Protein AF-A0A7S4HTF6-F1 (afdb_monomer_lite)

Radius of gyration: 26.73 Å; chains: 1; bounding box: 64×57×73 Å

InterPro domains:
  IPR005123 Oxoglutarate/iron-dependent dioxygenase domain [PS51471] (61-183)
  IPR027450 Alpha-ketoglutarate-dependent dioxygenase AlkB-like [PF13532] (20-180)
  IPR029063 S-adenosyl-L-methionine-dependent methyltransferase superfamily [G3DSA:3.40.50.150] (251-332)
  IPR029063 S-adenosyl-L-methionine-dependent methyltransferase superfamily [SSF53335] (240-327)
  IPR032857 Alpha-ketoglutarate-dependent dioxygenase alkB homologue 4 [PTHR12463] (13-187)
  IPR037151 Alpha-ketoglutarate-dependent dioxygenase AlkB-like superfamily [G3DSA:2.60.120.590] (2-187)

Sequence (333 aa):
HWEQRIYGKKNPMKRRVQHYGFRFNYETNTTDLEPYKGGVIPEIFQPMINRMLELGIISKQPDQLTINEYMPGQGILSHVDTHSAFEDEIVSVSLGSDCGMEFCLFSEQKKKIGVYLPRCSALVLTGESRYAWKHGITKKNFDHVICKPQDTTKEAGIEHKLFPETILCKRERRISLTFRRVRKQKECNCAWPGPCDVQVQPKHKKAGAAKQITENLVNILNENSERSEELGRKLEREHVVEFYETAAAHFSRTRHSPWPNISRFLTVRKPGDNENNEFHDYDGIDEDMLIGDIGCGNGKYLRCIPSSVTAIGTDISNNLLVQSRELGTHNHD

Foldseek 3Di:
DFPPDPPDPDDPQDKTKDKAQWDQDPVVLATDLDTDPVRADDPVCVVVQVVCCVVVLDVDGFSMKMKIKHAAQHKFDWAARAQLWFDFKKKKAKADAKAWKWKDFQVGNVDIDTDIGGHRDIDIGGACSRQGITIMGGRHQWDKAFDDPDPPPDDDPPVCVVPGDIDIGGTHIMMMMMTTHTNNDSDDPGPCLPRHPSNPDPPPPCPVVVVVVVVVLVVQCVPDDPSNVVVVVVCCCVPPQVCCLVCLVVCCVVPLDDDPLLLQQQEADDQPPDPVSDDDPRGHDHLPDEAEAEQCQLVSSLLSHDPSHHYDYDRPHPSSVVNNVVVDSDPPD

pLDDT: mean 80.08, std 17.19, range [35.25, 98.5]

Secondary structure (DSSP, 8-state):
-------SSS-TTPPEEEEEBS-EETTTTEE-SSPBTTS---GGGHHHHHHHHHTTS-SS---EEEEEEE-TT--EEEE---TTTEEEEEEEEEESS-EEEEEEETT-TT-EEEEEE-TTEEEEE-HHHHHTEEEEE-S-SEEEEEPPPP---S---HHHHHS--EEEEEP--EEEEEEEEE-SSS----S-TTT-TTTS-----THHHHHHHHHHHHHHHHS-HHHHHHHHHHHHIIIIIHHHHHHHHHHHHHT-PPPHHHHHHTSBP-TT-STT----TTS-B-TTPEEEEET-TTTTTGGGS-TTSEEEEE-S-HHHHHHHHHT-SSS--

Structure (mmCIF, N/CA/C/O backbone):
data_AF-A0A7S4HTF6-F1
#
_entry.id   AF-A0A7S4HTF6-F1
#
loop_
_atom_site.group_PDB
_atom_site.id
_atom_site.type_symbol
_atom_site.label_atom_id
_atom_site.label_alt_id
_atom_site.label_comp_id
_atom_site.label_asym_id
_atom_site.label_entity_id
_atom_site.label_seq_id
_atom_site.pdbx_PDB_ins_code
_atom_site.Cartn_x
_atom_site.Cartn_y
_atom_site.Cartn_z
_atom_site.occupancy
_atom_site.B_iso_or_equiv
_atom_site.auth_seq_id
_atom_site.auth_comp_id
_atom_site.auth_asym_id
_atom_site.auth_atom_id
_atom_site.pdbx_PDB_model_num
ATOM 1 N N . HIS A 1 1 ? -16.243 17.909 -2.257 1.00 46.09 1 HIS A N 1
ATOM 2 C CA . HIS A 1 1 ? -14.972 18.632 -2.047 1.00 46.09 1 HIS A CA 1
ATOM 3 C C . HIS A 1 1 ? -13.886 17.630 -1.679 1.00 46.09 1 HIS A C 1
ATOM 5 O O . HIS A 1 1 ? -14.114 16.845 -0.773 1.00 46.09 1 HIS A O 1
ATOM 11 N N . TRP A 1 2 ? -12.764 17.607 -2.403 1.00 50.75 2 TRP A N 1
ATOM 12 C CA . TRP A 1 2 ? -11.576 16.836 -2.017 1.00 50.75 2 TRP A CA 1
ATOM 13 C C . TRP A 1 2 ? -10.640 17.756 -1.244 1.00 50.75 2 TRP A C 1
ATOM 15 O O . TRP A 1 2 ? -10.340 18.848 -1.726 1.00 50.75 2 TRP A O 1
ATOM 25 N N . GLU A 1 3 ? -10.127 17.322 -0.101 1.00 52.38 3 GLU A N 1
ATOM 26 C CA . GLU A 1 3 ? -8.940 17.936 0.484 1.00 52.38 3 GLU A CA 1
ATOM 27 C C . GLU A 1 3 ? -7.735 17.643 -0.412 1.00 52.38 3 GLU A C 1
ATOM 29 O O . GLU A 1 3 ? -7.084 16.603 -0.330 1.00 52.38 3 GLU A O 1
ATOM 34 N N . GLN A 1 4 ? -7.418 18.563 -1.320 1.00 39.88 4 GLN A N 1
ATOM 35 C CA . GLN A 1 4 ? -6.122 18.544 -1.985 1.00 39.88 4 GLN A CA 1
ATOM 36 C C . GLN A 1 4 ? -5.038 18.890 -0.953 1.00 39.88 4 GLN A C 1
ATOM 38 O O . GLN A 1 4 ? -4.668 20.048 -0.792 1.00 39.88 4 GLN A O 1
ATOM 43 N N . ARG A 1 5 ? -4.488 17.889 -0.256 1.00 45.72 5 ARG A N 1
ATOM 44 C CA . ARG A 1 5 ? -3.160 18.018 0.362 1.00 45.72 5 ARG A CA 1
ATOM 45 C C . ARG A 1 5 ? -2.111 17.350 -0.513 1.00 45.72 5 ARG A C 1
ATOM 47 O O . ARG A 1 5 ? -1.875 16.147 -0.461 1.00 45.72 5 ARG A O 1
ATOM 54 N N . ILE A 1 6 ? -1.451 18.192 -1.303 1.00 40.03 6 ILE A N 1
ATOM 55 C CA . ILE A 1 6 ? -0.177 17.911 -1.964 1.00 40.03 6 ILE A CA 1
ATOM 56 C C . ILE A 1 6 ? 0.904 17.948 -0.872 1.00 40.03 6 ILE A C 1
ATOM 58 O O . ILE A 1 6 ? 1.406 19.013 -0.525 1.00 40.03 6 ILE A O 1
ATOM 62 N N . TYR A 1 7 ? 1.276 16.805 -0.292 1.00 40.22 7 TYR A N 1
ATOM 63 C CA . TYR A 1 7 ? 2.404 16.764 0.649 1.00 40.22 7 TYR A CA 1
ATOM 64 C C . TYR A 1 7 ? 3.736 16.861 -0.097 1.00 40.22 7 TYR A C 1
ATOM 66 O O . TYR A 1 7 ? 4.153 15.881 -0.700 1.00 40.22 7 TYR A O 1
ATOM 74 N N . GLY A 1 8 ? 4.397 18.024 -0.072 1.00 38.50 8 GLY A N 1
ATOM 75 C CA . GLY A 1 8 ? 5.741 18.290 -0.618 1.00 38.50 8 GLY A CA 1
ATOM 76 C C . GLY A 1 8 ? 5.723 19.107 -1.916 1.00 38.50 8 GLY A C 1
ATOM 77 O O . GLY A 1 8 ? 5.120 18.685 -2.906 1.00 38.50 8 GLY A O 1
ATOM 78 N N . LYS A 1 9 ? 6.391 20.266 -1.917 1.00 35.25 9 LYS A N 1
ATOM 79 C CA . LYS A 1 9 ? 6.553 21.147 -3.088 1.00 35.25 9 LYS A CA 1
ATOM 80 C C . LYS A 1 9 ? 7.091 20.330 -4.288 1.00 35.25 9 LYS A C 1
ATOM 82 O O . LYS A 1 9 ? 8.075 19.619 -4.135 1.00 35.25 9 LYS A O 1
ATOM 87 N N . LYS A 1 10 ? 6.437 20.437 -5.457 1.00 36.59 10 LYS A N 1
ATOM 88 C CA . LYS A 1 10 ? 6.844 19.907 -6.786 1.00 36.59 10 LYS A CA 1
ATOM 89 C C . LYS A 1 10 ? 6.754 18.382 -7.050 1.00 36.59 10 LYS A C 1
ATOM 91 O O . LYS A 1 10 ? 7.761 17.763 -7.368 1.00 36.59 10 LYS A O 1
ATOM 96 N N . ASN A 1 11 ? 5.570 17.751 -7.021 1.00 41.72 11 ASN A N 1
ATOM 97 C CA . ASN A 1 11 ? 5.391 16.490 -7.781 1.00 41.72 11 ASN A CA 1
ATOM 98 C C . ASN A 1 11 ? 3.912 16.217 -8.167 1.00 41.72 11 ASN A C 1
ATOM 100 O O . ASN A 1 11 ? 3.103 16.024 -7.254 1.00 41.72 11 ASN A O 1
ATOM 104 N N . PRO A 1 12 ? 3.548 16.167 -9.467 1.00 43.38 12 PRO A N 1
ATOM 105 C CA . PRO A 1 12 ? 2.171 15.957 -9.942 1.00 43.38 12 PRO A CA 1
ATOM 106 C C . PRO A 1 12 ? 1.616 14.533 -9.724 1.00 43.38 12 PRO A C 1
ATOM 108 O O . PRO A 1 12 ? 0.420 14.310 -9.882 1.00 43.38 12 PRO A O 1
ATOM 111 N N . MET A 1 13 ? 2.432 13.558 -9.307 1.00 52.75 13 MET A N 1
ATOM 112 C CA . MET A 1 13 ? 2.003 12.157 -9.129 1.00 52.75 13 MET A CA 1
ATOM 113 C C . MET A 1 13 ? 1.458 11.801 -7.729 1.00 52.75 13 MET A C 1
ATOM 115 O O . MET A 1 13 ? 1.500 10.636 -7.321 1.00 52.75 13 MET A O 1
ATOM 119 N N . LYS A 1 14 ? 0.966 12.773 -6.954 1.00 69.94 14 LYS A N 1
ATOM 120 C CA . LYS A 1 14 ? 0.421 12.510 -5.609 1.00 69.94 14 LYS A CA 1
ATOM 121 C C . LYS A 1 14 ? -1.064 12.155 -5.685 1.00 69.94 14 LYS A C 1
ATOM 123 O O . LYS A 1 14 ? -1.852 12.890 -6.272 1.00 69.94 14 LYS A O 1
ATOM 128 N N . ARG A 1 15 ? -1.426 11.013 -5.091 1.00 83.62 15 ARG A N 1
ATOM 129 C CA . ARG A 1 15 ? -2.820 10.560 -4.967 1.00 83.62 15 ARG A CA 1
ATOM 130 C C . ARG A 1 15 ? -3.623 11.527 -4.097 1.00 83.62 15 ARG A C 1
ATOM 132 O O . ARG A 1 15 ? -3.058 12.113 -3.170 1.00 83.62 15 ARG A O 1
ATOM 139 N N . ARG A 1 16 ? -4.924 11.675 -4.359 1.00 89.06 16 ARG A N 1
ATOM 140 C CA . ARG A 1 16 ? -5.804 12.469 -3.485 1.00 89.06 16 ARG A CA 1
ATOM 141 C C . ARG A 1 16 ? -6.293 11.613 -2.326 1.00 89.06 16 ARG A C 1
ATOM 143 O O . ARG A 1 16 ? -6.542 10.420 -2.495 1.00 89.06 16 ARG A O 1
ATOM 150 N N . VAL A 1 17 ? -6.417 12.229 -1.155 1.00 87.69 17 VAL A N 1
ATOM 151 C CA . VAL A 1 17 ? -6.858 11.564 0.072 1.00 87.69 17 VAL A CA 1
ATOM 152 C C . VAL A 1 17 ? -7.857 12.460 0.792 1.00 87.69 17 VAL A C 1
ATOM 154 O O . VAL A 1 17 ? -7.657 13.668 0.860 1.00 87.69 17 VAL A O 1
ATOM 157 N N . GLN A 1 18 ? -8.919 11.868 1.325 1.00 89.44 18 GLN A N 1
ATOM 158 C CA . GLN A 1 18 ? -9.915 12.535 2.157 1.00 89.44 18 GLN A CA 1
ATOM 159 C C . GLN A 1 18 ? -10.177 11.684 3.402 1.00 89.44 18 GLN A C 1
ATOM 161 O O . GLN A 1 18 ? -10.264 10.460 3.307 1.00 89.44 18 GLN A O 1
ATOM 166 N N . HIS A 1 19 ? -10.326 12.327 4.559 1.00 89.56 19 HIS A N 1
ATOM 167 C CA . HIS A 1 19 ? -10.658 11.666 5.826 1.00 89.56 19 HIS A CA 1
ATOM 168 C C . HIS A 1 19 ? -12.033 12.097 6.339 1.00 89.56 19 HIS A C 1
ATOM 170 O O . HIS A 1 19 ? -12.465 13.223 6.080 1.00 89.56 19 HIS A O 1
ATOM 176 N N . TYR A 1 20 ? -12.687 11.200 7.076 1.00 91.31 20 TYR A N 1
ATOM 177 C CA . TYR A 1 20 ? -13.914 11.427 7.843 1.00 91.31 20 TYR A CA 1
ATOM 178 C C . TYR A 1 20 ? -13.835 10.695 9.182 1.00 91.31 20 TYR A C 1
ATOM 180 O O . TYR A 1 20 ? -13.142 9.678 9.292 1.00 91.31 20 TYR A O 1
ATOM 188 N N . GLY A 1 21 ? -14.577 11.184 10.177 1.00 90.00 21 GLY A N 1
ATOM 189 C CA . GLY A 1 21 ? -14.492 10.671 11.539 1.00 90.00 21 GLY A CA 1
ATOM 190 C C . GLY A 1 21 ? -13.229 11.190 12.210 1.00 90.00 21 GLY A C 1
ATOM 191 O O . GLY A 1 21 ? -13.211 12.321 12.677 1.00 90.00 21 GLY A O 1
ATOM 192 N N . PHE A 1 22 ? -12.144 10.423 12.166 1.00 87.38 22 PHE A N 1
ATOM 193 C CA . PHE A 1 22 ? -10.832 10.857 12.646 1.00 87.38 22 PHE A CA 1
ATOM 194 C C . PHE A 1 22 ? -9.862 11.074 11.493 1.00 87.38 22 PHE A C 1
ATOM 196 O O . PHE A 1 22 ? -9.828 10.325 10.514 1.00 87.38 22 PHE A O 1
ATOM 203 N N . ARG A 1 23 ? -9.039 12.110 11.618 1.00 82.56 23 ARG A N 1
ATOM 204 C CA . ARG A 1 23 ? -7.984 12.387 10.654 1.00 82.56 23 ARG A CA 1
ATOM 205 C C . ARG A 1 23 ? -6.735 11.595 11.016 1.00 82.56 23 ARG A C 1
ATOM 207 O O . ARG A 1 23 ? -6.353 11.523 12.180 1.00 82.56 23 ARG A O 1
ATOM 214 N N . PHE A 1 24 ? -6.093 11.011 10.008 1.00 77.00 24 PHE A N 1
ATOM 215 C CA . PHE A 1 24 ? -4.810 10.338 10.183 1.00 77.00 24 PHE A CA 1
ATOM 216 C C . PHE A 1 24 ? -3.667 11.302 9.867 1.00 77.00 24 PHE A C 1
ATOM 218 O O . PHE A 1 24 ? -3.569 11.836 8.755 1.00 77.00 24 PHE A O 1
ATOM 225 N N . ASN A 1 25 ? -2.797 11.525 10.845 1.00 73.44 25 ASN A N 1
ATOM 226 C CA . ASN A 1 25 ? -1.619 12.357 10.711 1.00 73.44 25 ASN A CA 1
ATOM 227 C C . ASN A 1 25 ? -0.445 11.516 10.188 1.00 73.44 25 ASN A C 1
ATOM 229 O O . ASN A 1 25 ? 0.127 10.694 10.896 1.00 73.44 25 ASN A O 1
ATOM 233 N N . TYR A 1 26 ? -0.069 11.751 8.931 1.00 69.81 26 TYR A N 1
ATOM 234 C CA . TYR A 1 26 ? 1.016 11.035 8.253 1.00 69.81 26 TYR A CA 1
ATOM 235 C C . TYR A 1 26 ? 2.428 11.410 8.738 1.00 69.81 26 TYR A C 1
ATOM 237 O O . TYR A 1 26 ? 3.382 10.719 8.395 1.00 69.81 26 TYR A O 1
ATOM 245 N N . GLU A 1 27 ? 2.587 12.491 9.507 1.00 63.50 27 GLU A N 1
ATOM 246 C CA . GLU A 1 27 ? 3.881 12.881 10.088 1.00 63.50 27 GLU A CA 1
ATOM 247 C C . GLU A 1 27 ? 4.156 12.094 11.373 1.00 63.50 27 GLU A C 1
ATOM 249 O O . GLU A 1 27 ? 5.273 11.630 11.603 1.00 63.50 27 GLU A O 1
ATOM 254 N N . THR A 1 28 ? 3.118 11.890 12.186 1.00 63.91 28 THR A N 1
ATOM 255 C CA . THR A 1 28 ? 3.199 11.141 13.447 1.00 63.91 28 THR A CA 1
ATOM 256 C C . THR A 1 28 ? 2.809 9.670 13.290 1.00 63.91 28 THR A C 1
ATOM 258 O O . THR A 1 28 ? 3.118 8.867 14.166 1.00 63.91 28 THR A O 1
ATOM 261 N N . ASN A 1 29 ? 2.178 9.302 12.168 1.00 68.44 29 ASN A N 1
ATOM 262 C CA . ASN A 1 29 ? 1.516 8.015 11.922 1.00 68.44 29 ASN A CA 1
ATOM 263 C C . ASN A 1 29 ? 0.471 7.654 12.986 1.00 68.44 29 ASN A C 1
ATOM 265 O O . ASN A 1 29 ? 0.291 6.481 13.306 1.00 68.44 29 ASN A O 1
ATOM 269 N N . THR A 1 30 ? -0.229 8.650 13.523 1.00 69.69 30 THR A N 1
ATOM 270 C CA . THR A 1 30 ? -1.296 8.470 14.517 1.00 69.69 30 THR A CA 1
ATOM 271 C C . THR A 1 30 ? -2.586 9.116 14.035 1.00 69.69 30 THR A C 1
ATOM 273 O O . THR A 1 30 ? -2.568 9.983 13.163 1.00 69.69 30 THR A O 1
ATOM 276 N N . THR A 1 31 ? -3.717 8.730 14.613 1.00 66.56 31 THR A N 1
ATOM 277 C CA . THR A 1 31 ? -4.953 9.508 14.485 1.00 66.56 31 THR A CA 1
ATOM 278 C C . THR A 1 31 ? -4.895 10.752 15.363 1.00 66.56 31 THR A C 1
ATOM 280 O O . THR A 1 31 ? -4.226 10.760 16.402 1.00 66.56 31 THR A O 1
ATOM 283 N N . ASP A 1 32 ? -5.586 11.805 14.936 1.00 71.31 32 ASP A N 1
ATOM 284 C CA . ASP A 1 32 ? -5.845 12.969 15.778 1.00 71.31 32 ASP A CA 1
ATOM 285 C C . ASP A 1 32 ? -6.663 12.536 17.011 1.00 71.31 32 ASP A C 1
ATOM 287 O O . ASP A 1 32 ? -7.458 11.595 16.944 1.00 71.31 32 ASP A O 1
ATOM 291 N N . LEU A 1 33 ? -6.430 13.200 18.148 1.00 65.44 33 LEU A N 1
ATOM 292 C CA . LEU A 1 33 ? -7.155 12.925 19.397 1.00 65.44 33 LEU A CA 1
ATOM 293 C C . LEU A 1 33 ? -8.619 13.371 19.304 1.00 65.44 33 LEU A C 1
ATOM 295 O O . LEU A 1 33 ? -9.497 12.719 19.861 1.00 65.44 33 LEU A O 1
ATOM 299 N N . GLU A 1 34 ? -8.861 14.452 18.563 1.00 68.06 34 GLU A N 1
ATOM 300 C CA . GLU A 1 34 ? -10.182 15.041 18.389 1.00 68.06 34 GLU A CA 1
ATOM 301 C C . GLU A 1 34 ? -10.823 14.621 17.058 1.00 68.06 34 GLU A C 1
ATOM 303 O O . GLU A 1 34 ? -10.124 14.496 16.040 1.00 68.06 34 GLU A O 1
ATOM 308 N N . PRO A 1 35 ? -12.154 14.439 17.023 1.00 73.88 35 PRO A N 1
ATOM 309 C CA . PRO A 1 35 ? -12.856 14.098 15.797 1.00 73.88 35 PRO A CA 1
ATOM 310 C C . PRO A 1 35 ? -12.731 15.198 14.726 1.00 73.88 35 PRO A C 1
ATOM 312 O O . PRO A 1 35 ? -12.944 16.388 14.961 1.00 73.88 35 PRO A O 1
ATOM 315 N N . TYR A 1 36 ? -12.413 14.796 13.500 1.00 72.75 36 TYR A N 1
ATOM 316 C CA . TYR A 1 36 ? -12.211 15.677 12.358 1.00 72.75 36 TYR A CA 1
ATOM 317 C C . TYR A 1 36 ? -13.544 16.108 11.729 1.00 72.75 36 TYR A C 1
ATOM 319 O O . TYR A 1 36 ? -14.381 15.268 11.404 1.00 72.75 36 TYR A O 1
ATOM 327 N N . LYS A 1 37 ? -13.732 17.421 11.508 1.00 65.06 37 LYS A N 1
ATOM 328 C CA . LYS A 1 37 ? -14.920 18.011 10.847 1.00 65.06 37 LYS A CA 1
ATOM 329 C C . LYS A 1 37 ? -16.258 17.476 11.387 1.00 65.06 37 LYS A C 1
ATOM 331 O O . LYS A 1 37 ? -17.113 17.031 10.627 1.00 65.06 37 LYS A O 1
ATOM 336 N N . GLY A 1 38 ? -16.426 17.515 12.708 1.00 65.56 38 GLY A N 1
ATOM 337 C CA . GLY A 1 38 ? -17.650 17.063 13.379 1.00 65.56 38 GLY A CA 1
ATOM 338 C C . GLY A 1 38 ? -17.669 15.573 13.717 1.00 65.56 38 GLY A C 1
ATOM 339 O O . GLY A 1 38 ? -18.591 15.130 14.386 1.00 65.56 38 GLY A O 1
ATOM 340 N N . GLY A 1 39 ? -16.650 14.803 13.317 1.00 70.19 39 GLY A N 1
ATOM 341 C CA . GLY A 1 39 ? -16.413 13.469 13.868 1.00 70.19 39 GLY A CA 1
ATOM 342 C C . GLY A 1 39 ? -17.301 12.352 13.352 1.00 70.19 39 GLY A C 1
ATOM 343 O O . GLY A 1 39 ? -17.245 11.248 13.886 1.00 70.19 39 GLY A O 1
ATOM 344 N N . VAL A 1 40 ? -18.100 12.607 12.317 1.00 84.06 40 VAL A N 1
ATOM 345 C CA . VAL A 1 40 ? -19.059 11.628 11.802 1.00 84.06 40 VAL A CA 1
ATOM 346 C C . VAL A 1 40 ? -18.658 11.183 10.400 1.00 84.06 40 VAL A C 1
ATOM 348 O O . VAL A 1 40 ? -18.276 11.989 9.546 1.00 84.06 40 VAL A O 1
ATOM 351 N N . ILE A 1 41 ? -18.745 9.877 10.151 1.00 92.19 41 ILE A N 1
ATOM 352 C CA . ILE A 1 41 ? -18.720 9.341 8.790 1.00 92.19 41 ILE A CA 1
ATOM 353 C C . ILE A 1 41 ? -20.049 9.728 8.117 1.00 92.19 41 ILE A C 1
ATOM 355 O O . ILE A 1 41 ? -21.101 9.423 8.679 1.00 92.19 41 ILE A O 1
ATOM 359 N N . PRO A 1 42 ? -20.038 10.372 6.932 1.00 92.75 42 PRO A N 1
ATOM 360 C CA . PRO A 1 42 ? -21.260 10.832 6.277 1.00 92.75 42 PRO A CA 1
ATOM 361 C C . PRO A 1 4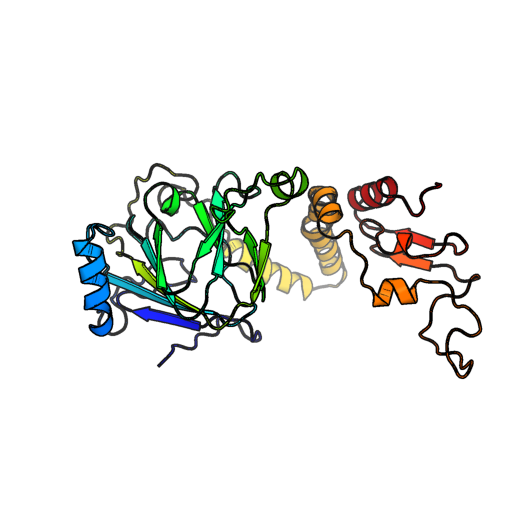2 ? -22.316 9.732 6.117 1.00 92.75 42 PRO A C 1
ATOM 363 O O . PRO A 1 42 ? -21.986 8.605 5.742 1.00 92.75 42 PRO A O 1
ATOM 366 N N . GLU A 1 43 ? -23.589 10.080 6.329 1.00 93.44 43 GLU A N 1
ATOM 367 C CA . GLU A 1 43 ? -24.718 9.133 6.337 1.00 93.44 43 GLU A CA 1
ATOM 368 C C . GLU A 1 43 ? -24.852 8.312 5.050 1.00 93.44 43 GLU A C 1
ATOM 370 O O . GLU A 1 43 ? -25.284 7.164 5.086 1.00 93.44 43 GLU A O 1
ATOM 375 N N . ILE A 1 44 ? -24.385 8.849 3.919 1.00 95.44 44 ILE A N 1
ATOM 376 C CA . ILE A 1 44 ? -24.337 8.142 2.632 1.00 95.44 44 ILE A CA 1
ATOM 377 C C . ILE A 1 44 ? -23.570 6.808 2.696 1.00 95.44 44 ILE A C 1
ATOM 379 O O . ILE A 1 44 ? -23.815 5.919 1.884 1.00 95.44 44 ILE A O 1
ATOM 383 N N . PHE A 1 45 ? -22.653 6.640 3.655 1.00 96.06 45 PHE A N 1
ATOM 384 C CA . PHE A 1 45 ? -21.907 5.395 3.849 1.00 96.06 45 PHE A CA 1
ATOM 385 C C . PHE A 1 45 ? -22.585 4.416 4.819 1.00 96.06 45 PHE A C 1
ATOM 387 O O . PHE A 1 45 ? -22.170 3.259 4.881 1.00 96.06 45 PHE A O 1
ATOM 394 N N . GLN A 1 46 ? -23.631 4.828 5.544 1.00 96.00 46 GLN A N 1
ATOM 395 C CA . GLN A 1 46 ? -24.308 3.975 6.528 1.00 96.00 46 GLN A CA 1
ATOM 396 C C . GLN A 1 46 ? -24.932 2.712 5.926 1.00 96.00 46 GLN A C 1
ATOM 398 O O . GLN A 1 46 ? -24.737 1.653 6.515 1.00 96.00 46 GLN A O 1
ATOM 403 N N . PRO A 1 47 ? -25.572 2.728 4.738 1.00 97.44 47 PRO A N 1
ATOM 404 C CA . PRO A 1 47 ? -26.083 1.493 4.136 1.00 97.44 47 PRO A CA 1
ATOM 405 C C . PRO A 1 47 ? -24.989 0.439 3.914 1.00 97.44 47 PRO A C 1
ATOM 407 O O . PRO A 1 47 ? -25.210 -0.755 4.101 1.00 97.44 47 PRO A O 1
ATOM 410 N N . MET A 1 48 ? -23.781 0.881 3.551 1.00 96.38 48 MET A N 1
ATOM 411 C CA . MET A 1 48 ? -22.629 -0.001 3.367 1.00 96.38 48 MET A CA 1
ATOM 412 C C . MET A 1 48 ? -22.113 -0.531 4.707 1.00 96.38 48 MET A C 1
ATOM 414 O O . MET A 1 48 ? -21.818 -1.716 4.815 1.00 96.38 48 MET A O 1
ATOM 418 N N . ILE A 1 49 ? -22.024 0.334 5.722 1.00 97.69 49 ILE A N 1
ATOM 419 C CA . ILE A 1 49 ? -21.605 -0.035 7.080 1.00 97.69 49 ILE A CA 1
ATOM 420 C C . ILE A 1 49 ? -22.575 -1.047 7.698 1.00 97.69 49 ILE A C 1
ATOM 422 O O . ILE A 1 49 ? -22.128 -2.077 8.196 1.00 97.69 49 ILE A O 1
ATOM 426 N N . ASN A 1 50 ? -23.883 -0.803 7.600 1.00 97.81 50 ASN A N 1
ATOM 427 C CA . ASN A 1 50 ? -24.917 -1.707 8.101 1.00 97.81 50 ASN A CA 1
ATOM 428 C C . ASN A 1 50 ? -24.815 -3.074 7.430 1.00 97.81 50 ASN A C 1
ATOM 430 O O . ASN A 1 50 ? -24.759 -4.087 8.116 1.00 97.81 50 ASN A O 1
ATOM 434 N N . ARG A 1 51 ? -24.647 -3.109 6.103 1.00 97.50 51 ARG A N 1
ATOM 435 C CA . ARG A 1 51 ? -24.441 -4.366 5.379 1.00 97.50 51 ARG A CA 1
ATOM 436 C C . ARG A 1 51 ? -23.172 -5.106 5.818 1.00 97.50 51 ARG A C 1
ATOM 438 O O . ARG A 1 51 ? -23.179 -6.330 5.881 1.00 97.50 51 ARG A O 1
ATOM 445 N N . MET A 1 52 ? -22.079 -4.396 6.113 1.00 97.69 52 MET A N 1
ATOM 446 C CA . MET A 1 52 ? -20.854 -5.021 6.635 1.00 97.69 52 MET A CA 1
ATOM 447 C C . MET A 1 52 ? -21.068 -5.627 8.031 1.00 97.69 52 MET A C 1
ATOM 449 O O . MET A 1 52 ? -20.538 -6.704 8.297 1.00 97.69 52 MET A O 1
ATOM 453 N N . LEU A 1 53 ? -21.861 -4.977 8.889 1.00 97.69 53 LEU A N 1
ATOM 454 C CA . LEU A 1 53 ? -22.241 -5.489 10.212 1.00 97.69 53 LEU A CA 1
ATOM 455 C C . LEU A 1 53 ? -23.171 -6.706 10.107 1.00 97.69 53 LEU A C 1
ATOM 457 O O . LEU A 1 53 ? -22.912 -7.731 10.726 1.00 97.69 53 LEU A O 1
ATOM 461 N N . GLU A 1 54 ? -24.220 -6.617 9.287 1.00 97.81 54 GLU A N 1
ATOM 462 C CA . GLU A 1 54 ? -25.200 -7.691 9.063 1.00 97.81 54 GLU A CA 1
ATOM 463 C C . GLU A 1 54 ? -24.552 -8.968 8.514 1.00 97.81 54 GLU A C 1
ATOM 465 O O . GLU A 1 54 ? -24.923 -10.072 8.901 1.00 97.81 54 GLU A O 1
ATOM 470 N N . LEU A 1 55 ? -23.557 -8.823 7.632 1.00 96.94 55 LEU A N 1
ATOM 471 C CA . LEU A 1 55 ? -22.796 -9.944 7.075 1.00 96.94 55 LEU A CA 1
ATOM 472 C C . LEU A 1 55 ? -21.694 -10.463 8.013 1.00 96.94 55 LEU A C 1
ATOM 474 O O . LEU A 1 55 ? -21.009 -11.421 7.656 1.00 96.94 55 LEU A O 1
ATOM 478 N N . GLY A 1 56 ? -21.472 -9.827 9.167 1.00 96.38 56 GLY A N 1
ATOM 479 C CA . GLY A 1 56 ? -20.394 -10.185 10.091 1.00 96.38 56 GLY A CA 1
ATOM 480 C C . GLY A 1 56 ? -18.987 -9.933 9.537 1.00 96.38 56 GLY A C 1
ATOM 481 O O . GLY A 1 56 ? -18.030 -10.545 10.003 1.00 96.38 56 GLY A O 1
ATOM 482 N N . ILE A 1 57 ? -18.843 -9.050 8.540 1.00 95.06 57 ILE A N 1
ATOM 483 C CA . ILE A 1 57 ? -17.534 -8.635 8.000 1.00 95.06 57 ILE A CA 1
ATOM 484 C C . ILE A 1 57 ? -16.774 -7.801 9.038 1.00 95.06 57 ILE A C 1
ATOM 486 O O . ILE A 1 57 ? -15.550 -7.880 9.129 1.00 95.06 57 ILE A O 1
ATOM 490 N N . ILE A 1 58 ? -17.513 -6.990 9.796 1.00 96.81 58 ILE A N 1
ATOM 491 C CA . ILE A 1 58 ? -17.021 -6.231 10.944 1.00 96.81 58 ILE A CA 1
ATOM 492 C C . ILE A 1 58 ? -17.924 -6.510 12.142 1.00 96.81 58 ILE A C 1
ATOM 494 O O . ILE A 1 58 ? -19.137 -6.651 11.989 1.00 96.81 58 ILE A O 1
ATOM 498 N N . SER A 1 59 ? -17.345 -6.561 13.337 1.00 96.50 59 SER A N 1
ATOM 499 C CA . SER A 1 59 ? -18.076 -6.775 14.590 1.00 96.50 59 SER A CA 1
ATOM 500 C C . SER A 1 59 ? -18.554 -5.471 15.227 1.00 96.50 59 SER A C 1
ATOM 502 O O . SER A 1 59 ? -19.481 -5.473 16.039 1.00 96.50 59 SER A O 1
ATOM 504 N N . LYS A 1 60 ? -17.931 -4.339 14.876 1.00 95.00 60 LYS A N 1
ATOM 505 C CA . LYS A 1 60 ? -18.242 -3.018 15.436 1.00 95.00 60 LYS A CA 1
ATOM 506 C C . LYS A 1 60 ? -18.331 -1.951 14.355 1.00 95.00 60 LYS A C 1
ATOM 508 O O . LYS A 1 60 ? -17.660 -2.017 13.329 1.00 95.00 60 LYS A O 1
ATOM 513 N N . GLN A 1 61 ? -19.108 -0.905 14.631 1.00 95.31 61 GLN A N 1
ATOM 514 C CA . GLN A 1 61 ? -19.210 0.243 13.734 1.00 95.31 61 GLN A CA 1
ATOM 515 C C . GLN A 1 61 ? -17.845 0.954 13.598 1.00 95.31 61 GLN A C 1
ATOM 517 O O . GLN A 1 61 ? -17.210 1.241 14.625 1.00 95.31 61 GLN A O 1
ATOM 522 N N . PRO A 1 62 ? -17.386 1.250 12.368 1.00 96.06 62 PRO A N 1
ATOM 523 C CA . PRO A 1 62 ? -16.187 2.039 12.149 1.00 96.06 62 PRO A CA 1
ATOM 524 C C . PRO A 1 62 ? -16.478 3.507 12.462 1.00 96.06 62 PRO A C 1
ATOM 526 O O . PRO A 1 62 ? -17.555 4.020 12.165 1.00 96.06 62 PRO A O 1
ATOM 529 N N . ASP A 1 63 ? -15.497 4.191 13.031 1.00 94.12 63 ASP A N 1
ATOM 530 C CA . ASP A 1 63 ? -15.556 5.615 13.374 1.00 94.12 63 ASP A CA 1
ATOM 531 C C . ASP A 1 63 ? -14.519 6.441 12.594 1.00 94.12 63 ASP A C 1
ATOM 533 O O . ASP A 1 63 ? -14.461 7.657 12.740 1.00 94.12 63 ASP A O 1
ATOM 537 N N . GLN A 1 64 ? -13.742 5.812 11.702 1.00 94.81 64 GLN A N 1
ATOM 538 C CA . GLN A 1 64 ? -12.863 6.486 10.751 1.00 94.81 64 GLN A CA 1
ATOM 539 C C . GLN A 1 64 ? -13.088 5.961 9.330 1.00 94.81 64 GLN A C 1
ATOM 541 O O . GLN A 1 64 ? -13.057 4.757 9.075 1.00 94.81 64 GLN A O 1
ATOM 546 N N . LEU A 1 65 ? -13.131 6.871 8.349 1.00 95.88 65 LEU A N 1
ATOM 547 C CA . LEU A 1 65 ? -13.084 6.554 6.911 1.00 95.88 65 LEU A CA 1
ATOM 548 C C . LEU A 1 65 ? -11.962 7.330 6.195 1.00 95.88 65 LEU A C 1
ATOM 550 O O . LEU A 1 65 ? -11.846 8.545 6.326 1.00 95.88 65 LEU A O 1
ATOM 554 N N . THR A 1 66 ? -11.153 6.625 5.400 1.00 94.81 66 THR A N 1
ATOM 555 C CA . THR A 1 66 ? -10.176 7.213 4.474 1.00 94.81 66 THR A CA 1
ATOM 556 C C . THR A 1 66 ? -10.582 6.906 3.040 1.00 94.81 66 THR A C 1
ATOM 558 O O . THR A 1 66 ? -10.628 5.745 2.638 1.00 94.81 66 THR A O 1
ATOM 561 N N . ILE A 1 67 ? -10.815 7.945 2.246 1.00 95.75 67 ILE A N 1
ATOM 562 C CA . ILE A 1 67 ? -11.031 7.842 0.806 1.00 95.75 67 ILE A CA 1
ATOM 563 C C . ILE A 1 67 ? -9.710 8.143 0.108 1.00 95.75 67 ILE A C 1
ATOM 565 O O . ILE A 1 67 ? -9.164 9.232 0.264 1.00 95.75 67 ILE A O 1
ATOM 569 N N . ASN A 1 68 ? -9.206 7.201 -0.684 1.00 95.00 68 ASN A N 1
ATOM 570 C CA . ASN A 1 68 ? -8.065 7.436 -1.566 1.00 95.00 68 ASN A CA 1
ATOM 571 C C . ASN A 1 68 ? -8.537 7.421 -3.020 1.00 95.00 68 ASN A C 1
ATOM 573 O O . ASN A 1 68 ? -9.297 6.535 -3.407 1.00 95.00 68 ASN A O 1
ATOM 577 N N . GLU A 1 69 ? -8.044 8.350 -3.833 1.00 95.62 69 GLU A N 1
ATOM 578 C CA . GLU A 1 69 ? -8.221 8.330 -5.283 1.00 95.62 69 GLU A CA 1
ATOM 579 C C . GLU A 1 69 ? -6.873 8.186 -5.979 1.00 95.62 69 GLU A C 1
ATOM 581 O O . GLU A 1 69 ? -5.951 8.971 -5.751 1.00 95.62 69 GLU A O 1
ATOM 586 N N . TYR A 1 70 ? -6.802 7.195 -6.859 1.00 95.06 70 TYR A N 1
ATOM 587 C CA . TYR A 1 70 ? -5.636 6.859 -7.653 1.00 95.06 70 TYR A CA 1
ATOM 588 C C . TYR A 1 70 ? -5.947 7.085 -9.130 1.00 95.06 70 TYR A C 1
ATOM 590 O O . TYR A 1 70 ? -6.889 6.506 -9.672 1.00 95.06 70 TYR A O 1
ATOM 598 N N . MET A 1 71 ? -5.120 7.896 -9.781 1.00 95.25 71 MET A N 1
ATOM 599 C CA . MET A 1 71 ? -5.021 7.937 -11.239 1.00 95.25 71 MET A CA 1
ATOM 600 C C . MET A 1 71 ? -4.042 6.860 -11.735 1.00 95.25 71 MET A C 1
ATOM 602 O O . MET A 1 71 ? -3.201 6.401 -10.951 1.00 95.25 71 MET A O 1
ATOM 606 N N . PRO A 1 72 ? -4.101 6.462 -13.020 1.00 94.50 72 PRO A N 1
ATOM 607 C CA . PRO A 1 72 ? -3.129 5.534 -13.596 1.00 94.50 72 PRO A CA 1
ATOM 608 C C . PRO A 1 72 ? -1.685 5.973 -13.303 1.00 94.50 72 PRO A C 1
ATOM 610 O O . PRO A 1 72 ? -1.358 7.160 -13.363 1.00 94.50 72 PRO A O 1
ATOM 613 N N . GLY A 1 73 ? -0.841 5.025 -12.890 1.00 91.12 73 GLY A N 1
ATOM 614 C CA . GLY A 1 73 ? 0.552 5.285 -12.513 1.00 91.12 73 GLY A CA 1
ATOM 615 C C . GLY A 1 73 ? 0.748 5.695 -11.051 1.00 91.12 73 GLY A C 1
ATOM 616 O O . GLY A 1 73 ? 1.869 5.634 -10.545 1.00 91.12 73 GLY A O 1
ATOM 617 N N . GLN A 1 74 ? -0.313 6.065 -10.330 1.00 90.94 74 GLN A N 1
ATOM 618 C CA . GLN A 1 74 ? -0.236 6.350 -8.897 1.00 90.94 74 GLN A CA 1
ATOM 619 C C . GLN A 1 74 ? -0.295 5.070 -8.054 1.00 90.94 74 GLN A C 1
ATOM 621 O O . GLN A 1 74 ? -0.694 3.999 -8.509 1.00 90.94 74 GLN A O 1
ATOM 626 N N . GLY A 1 75 ? 0.121 5.189 -6.793 1.00 91.56 75 GLY A N 1
ATOM 627 C CA . GLY A 1 75 ? 0.218 4.061 -5.876 1.00 91.56 75 GLY A CA 1
ATOM 628 C C . GLY A 1 75 ? 0.344 4.476 -4.413 1.00 91.56 75 GLY A C 1
ATOM 629 O O . GLY A 1 75 ? 0.236 5.657 -4.057 1.00 91.56 75 GLY A O 1
ATOM 630 N N . ILE A 1 76 ? 0.579 3.492 -3.551 1.00 87.31 76 ILE A N 1
ATOM 631 C CA . ILE A 1 76 ? 0.866 3.664 -2.125 1.00 87.31 76 ILE A CA 1
ATOM 632 C C . ILE A 1 76 ? 2.036 2.767 -1.737 1.00 87.31 76 ILE A C 1
ATOM 634 O O . ILE A 1 76 ? 2.095 1.611 -2.150 1.00 87.31 76 ILE A O 1
ATOM 638 N N . LEU A 1 77 ? 2.987 3.332 -0.988 1.00 89.62 77 LEU A N 1
ATOM 639 C CA . LEU A 1 77 ? 4.145 2.590 -0.496 1.00 89.62 77 LEU A CA 1
ATOM 640 C C . LEU A 1 77 ? 3.692 1.425 0.388 1.00 89.62 77 LEU A C 1
ATOM 642 O O . LEU A 1 77 ? 2.667 1.508 1.059 1.00 89.62 77 LEU A O 1
ATOM 646 N N . SER A 1 78 ? 4.475 0.351 0.373 1.00 92.31 78 SER A N 1
ATOM 647 C CA . SER A 1 78 ? 4.232 -0.825 1.204 1.00 92.31 78 SER A CA 1
ATOM 648 C C . SER A 1 78 ? 4.351 -0.463 2.691 1.00 92.31 78 SER A C 1
ATOM 650 O O . SER A 1 78 ? 5.387 0.055 3.114 1.00 92.31 78 SER A O 1
ATOM 652 N N . HIS A 1 79 ? 3.293 -0.695 3.471 1.00 92.00 79 HIS A N 1
ATOM 653 C CA . HIS A 1 79 ? 3.197 -0.310 4.886 1.00 92.00 79 HIS A CA 1
ATOM 654 C C . HIS A 1 79 ? 2.264 -1.241 5.673 1.00 92.00 79 HIS A C 1
ATOM 656 O O . HIS A 1 79 ? 1.488 -1.984 5.079 1.00 92.00 79 HIS A O 1
ATOM 662 N N . VAL A 1 80 ? 2.355 -1.189 7.005 1.00 93.88 80 VAL A N 1
ATOM 663 C CA . VAL A 1 80 ? 1.367 -1.763 7.935 1.00 93.88 80 VAL A CA 1
ATOM 664 C C . VAL A 1 80 ? 0.583 -0.599 8.538 1.00 93.88 80 VAL A C 1
ATOM 666 O O . VAL A 1 80 ? 1.187 0.416 8.894 1.00 93.88 80 VAL A O 1
ATOM 669 N N . ASP A 1 81 ? -0.739 -0.724 8.647 1.00 93.06 81 ASP A N 1
ATOM 670 C CA . ASP A 1 81 ? -1.568 0.295 9.300 1.00 93.06 81 ASP A CA 1
ATOM 671 C C . ASP A 1 81 ? -1.265 0.328 10.805 1.00 93.06 81 ASP A C 1
ATOM 673 O O . ASP A 1 81 ? -1.349 -0.707 11.469 1.00 93.06 81 ASP A O 1
ATOM 677 N N . THR A 1 82 ? -0.955 1.515 11.344 1.00 92.00 82 THR A N 1
ATOM 678 C CA . THR A 1 82 ? -0.485 1.722 12.727 1.00 92.00 82 THR A CA 1
ATOM 679 C C . THR A 1 82 ? -1.313 0.943 13.753 1.00 92.00 82 THR A C 1
ATOM 681 O O . THR A 1 82 ? -2.540 1.076 13.810 1.00 92.00 82 THR A O 1
ATOM 684 N N . HIS A 1 83 ? -0.640 0.158 14.596 1.00 93.44 83 HIS A N 1
ATOM 685 C CA . HIS A 1 83 ? -1.291 -0.737 15.550 1.00 93.44 83 HIS A CA 1
ATOM 686 C C . HIS A 1 83 ? -1.930 0.055 16.693 1.00 93.44 83 HIS A C 1
ATOM 688 O O . HIS A 1 83 ? -3.030 -0.278 17.132 1.00 93.44 83 HIS A O 1
ATOM 694 N N . SER A 1 84 ? -1.267 1.124 17.147 1.00 89.44 84 SER A N 1
ATOM 695 C CA . SER A 1 84 ? -1.805 2.027 18.173 1.00 89.44 84 SER A CA 1
ATOM 696 C C . SER A 1 84 ? -2.988 2.875 17.701 1.00 89.44 84 SER A C 1
ATOM 698 O O . SER A 1 84 ? -3.730 3.374 18.540 1.00 89.44 84 SER A O 1
ATOM 700 N N . ALA A 1 85 ? -3.170 3.051 16.388 1.00 89.81 85 ALA A N 1
ATOM 701 C CA . ALA A 1 85 ? -4.179 3.957 15.843 1.00 89.81 85 ALA A CA 1
ATOM 702 C C . ALA A 1 85 ? -5.523 3.272 15.584 1.00 89.81 85 ALA A C 1
ATOM 704 O O . ALA A 1 85 ? -6.566 3.900 15.745 1.00 89.81 85 ALA A O 1
ATOM 705 N N . PHE A 1 86 ? -5.519 1.998 15.182 1.00 93.56 86 PHE A N 1
ATOM 706 C CA . PHE A 1 86 ? -6.741 1.304 14.774 1.00 93.56 86 PHE A CA 1
ATOM 707 C C . PHE A 1 86 ? -6.875 -0.082 15.422 1.00 93.56 86 PHE A C 1
ATOM 709 O O . PHE A 1 86 ? -5.879 -0.763 15.687 1.00 93.56 86 PHE A O 1
ATOM 716 N N . GLU A 1 87 ? -8.119 -0.497 15.670 1.00 95.31 87 GLU A N 1
ATOM 717 C CA . GLU A 1 87 ? -8.485 -1.869 16.059 1.00 95.31 87 GLU A CA 1
ATOM 718 C C . GLU A 1 87 ? -8.209 -2.858 14.909 1.00 95.31 87 GLU A C 1
ATOM 720 O O . GLU A 1 87 ? -7.700 -2.453 13.874 1.00 95.31 87 GLU A O 1
ATOM 725 N N . ASP A 1 88 ? -8.488 -4.151 15.090 1.00 96.38 88 ASP A N 1
ATOM 726 C CA . ASP A 1 88 ? -8.106 -5.220 14.150 1.00 96.38 88 ASP A CA 1
ATOM 727 C C . ASP A 1 88 ? -8.763 -5.088 12.764 1.00 96.38 88 ASP A C 1
ATOM 729 O O . ASP A 1 88 ? -8.086 -5.068 11.738 1.00 96.38 88 ASP A O 1
ATOM 733 N N . GLU A 1 89 ? -10.079 -4.913 12.739 1.00 97.56 89 GLU A N 1
ATOM 734 C CA . GLU A 1 89 ? -10.885 -4.974 11.522 1.00 97.56 89 GLU A CA 1
ATOM 735 C C . GLU A 1 89 ? -10.679 -3.744 10.623 1.00 97.56 89 GLU A C 1
ATOM 737 O O . GLU A 1 89 ? -11.082 -2.623 10.955 1.00 97.56 89 GLU A O 1
ATOM 742 N N . ILE A 1 90 ? -10.077 -3.961 9.449 1.00 98.38 90 ILE A N 1
ATOM 743 C CA . ILE A 1 90 ? -9.997 -2.965 8.374 1.00 98.38 90 ILE A CA 1
ATOM 744 C C . ILE A 1 90 ? -10.668 -3.495 7.126 1.00 98.38 90 ILE A C 1
ATOM 746 O O . ILE A 1 90 ? -10.312 -4.555 6.618 1.00 98.38 90 ILE A O 1
ATOM 750 N N . VAL A 1 91 ? -11.563 -2.686 6.564 1.00 98.50 91 VAL A N 1
ATOM 751 C CA . VAL A 1 91 ? -12.212 -2.996 5.291 1.00 98.50 91 VAL A CA 1
ATOM 752 C C . VAL A 1 91 ? -11.892 -1.919 4.269 1.00 98.50 91 VAL A C 1
ATOM 754 O O . VAL A 1 91 ? -12.106 -0.735 4.524 1.00 98.50 91 VAL A O 1
ATOM 757 N N . SER A 1 92 ? -11.399 -2.313 3.094 1.00 98.25 92 SER A N 1
ATOM 758 C CA . SER A 1 92 ? -11.150 -1.420 1.961 1.00 98.25 92 SER A CA 1
ATOM 759 C C . SER A 1 92 ? -12.025 -1.800 0.769 1.00 98.25 92 SER A C 1
ATOM 761 O O . SER A 1 92 ? -11.822 -2.837 0.139 1.00 98.25 92 SER A O 1
ATOM 763 N N . VAL A 1 93 ? -12.995 -0.950 0.436 1.00 98.19 93 VAL A N 1
ATOM 764 C CA . VAL A 1 93 ? -13.893 -1.141 -0.710 1.00 98.19 93 VAL A CA 1
ATOM 765 C C . VAL A 1 93 ? -13.295 -0.487 -1.949 1.00 98.19 93 VAL A C 1
ATOM 767 O O . VAL A 1 93 ? -12.956 0.696 -1.918 1.00 98.19 93 VAL A O 1
ATOM 770 N N . SER A 1 94 ? -13.172 -1.242 -3.041 1.00 97.75 94 SER A N 1
ATOM 771 C CA . SER A 1 94 ? -12.607 -0.788 -4.320 1.00 97.75 94 SER A CA 1
ATOM 772 C C . SER A 1 94 ? -13.709 -0.349 -5.283 1.00 97.75 94 SER A C 1
ATOM 774 O O . SER A 1 94 ? -14.632 -1.111 -5.545 1.00 97.75 94 SER A O 1
ATOM 776 N N . LEU A 1 95 ? -13.601 0.847 -5.861 1.00 97.69 95 LEU A N 1
ATOM 777 C CA . LEU A 1 95 ? -14.578 1.425 -6.790 1.00 97.69 95 LEU A CA 1
ATOM 778 C C . LEU A 1 95 ? -13.897 1.965 -8.057 1.00 97.69 95 LEU A C 1
ATOM 780 O O . LEU A 1 95 ? -12.738 2.393 -8.034 1.00 97.69 95 LEU A O 1
ATOM 784 N N . GLY A 1 96 ? -14.650 2.012 -9.157 1.00 96.62 96 GLY A N 1
ATOM 785 C CA . GLY A 1 96 ? -14.216 2.575 -10.439 1.00 96.62 96 GLY A CA 1
ATOM 786 C C . GLY A 1 96 ? -13.388 1.598 -11.269 1.00 96.62 96 GLY A C 1
ATOM 787 O O . GLY A 1 96 ? -13.873 1.115 -12.285 1.00 96.62 96 GLY A O 1
ATOM 788 N N . SER A 1 97 ? -12.181 1.272 -10.806 1.00 95.06 97 SER A N 1
ATOM 789 C CA . SER A 1 97 ? -11.217 0.417 -11.509 1.00 95.06 97 SER A CA 1
ATOM 790 C C . SER A 1 97 ? -10.674 -0.677 -10.601 1.00 95.06 97 SER A C 1
ATOM 792 O O . SER A 1 97 ? -10.513 -0.479 -9.393 1.00 95.06 97 SER A O 1
ATOM 794 N N . ASP A 1 98 ? -10.320 -1.800 -11.215 1.00 94.88 98 ASP A N 1
ATOM 795 C CA . ASP A 1 98 ? -9.612 -2.893 -10.558 1.00 94.88 98 ASP A CA 1
ATOM 796 C C . ASP A 1 98 ? -8.168 -2.477 -10.237 1.00 94.88 98 ASP A C 1
ATOM 798 O O . ASP A 1 98 ? -7.661 -1.472 -10.756 1.00 94.88 98 ASP A O 1
ATOM 802 N N . CYS A 1 99 ? -7.499 -3.232 -9.365 1.00 94.31 99 CYS A N 1
ATOM 803 C CA . CYS A 1 99 ? -6.118 -2.961 -8.975 1.00 94.31 99 CYS A CA 1
ATOM 804 C C . CYS A 1 99 ? -5.411 -4.201 -8.427 1.00 94.31 99 CYS A C 1
ATOM 806 O O . CYS A 1 99 ? -5.958 -4.911 -7.592 1.00 94.31 99 CYS A O 1
ATOM 808 N N . GLY A 1 100 ? -4.146 -4.401 -8.795 1.00 95.12 100 GLY A N 1
ATOM 809 C CA . GLY A 1 100 ? -3.239 -5.275 -8.047 1.00 95.12 100 GLY A CA 1
ATOM 810 C C . GLY A 1 100 ? -2.690 -4.588 -6.790 1.00 95.12 100 GLY A C 1
ATOM 811 O O . GLY A 1 100 ? -2.074 -3.519 -6.888 1.00 95.12 100 GLY A O 1
ATOM 812 N N . MET A 1 101 ? -2.893 -5.197 -5.621 1.00 96.94 101 MET A N 1
ATOM 813 C CA . MET A 1 101 ? -2.260 -4.821 -4.353 1.00 96.94 101 MET A CA 1
ATOM 814 C C . MET A 1 101 ? -1.192 -5.854 -3.984 1.00 96.94 101 MET A C 1
ATOM 816 O O . MET A 1 101 ? -1.429 -7.052 -4.059 1.00 96.94 101 MET A O 1
ATOM 820 N N . GLU A 1 102 ? -0.004 -5.398 -3.601 1.00 96.75 102 GLU A N 1
ATOM 821 C CA . GLU A 1 102 ? 1.098 -6.258 -3.172 1.00 96.75 102 GLU A CA 1
ATOM 822 C C . GLU A 1 102 ? 1.107 -6.388 -1.655 1.00 96.75 102 GLU A C 1
ATOM 824 O O . GLU A 1 102 ? 1.096 -5.379 -0.947 1.00 96.75 102 GLU A O 1
ATOM 829 N N . PHE A 1 103 ? 1.205 -7.624 -1.184 1.00 97.44 103 PHE A N 1
ATOM 830 C CA . PHE A 1 103 ? 1.395 -7.985 0.209 1.00 97.44 103 PHE A CA 1
ATOM 831 C C . PHE A 1 103 ? 2.770 -8.616 0.410 1.00 97.44 103 PHE A C 1
ATOM 833 O O . PHE A 1 103 ? 3.225 -9.392 -0.427 1.00 97.44 103 PHE A O 1
ATOM 840 N N . CYS A 1 104 ? 3.437 -8.319 1.519 1.00 96.31 104 CYS A N 1
ATOM 841 C CA . CYS A 1 104 ? 4.596 -9.086 1.971 1.00 96.31 104 CYS A CA 1
ATOM 842 C C . CYS A 1 104 ? 4.631 -9.154 3.493 1.00 96.31 104 CYS A C 1
ATOM 844 O O . CYS A 1 104 ? 4.279 -8.192 4.178 1.00 96.31 104 CYS A O 1
ATOM 846 N N . LEU A 1 105 ? 5.063 -10.291 4.031 1.00 94.31 105 LEU A N 1
ATOM 847 C CA . LEU A 1 105 ? 5.210 -10.450 5.470 1.00 94.31 105 LEU A CA 1
ATOM 848 C C . LEU A 1 105 ? 6.300 -9.493 5.979 1.00 94.31 105 LEU A C 1
ATOM 850 O O . LEU A 1 105 ? 7.337 -9.318 5.334 1.00 94.31 105 LEU A O 1
ATOM 854 N N . PHE A 1 106 ? 6.086 -8.867 7.137 1.00 90.19 106 PHE A N 1
ATOM 855 C CA . PHE A 1 106 ? 7.003 -7.866 7.690 1.00 90.19 106 PHE A CA 1
ATOM 856 C C . PHE A 1 106 ? 8.439 -8.396 7.855 1.00 90.19 106 PHE A C 1
ATOM 858 O O . PHE A 1 106 ? 9.398 -7.663 7.588 1.00 90.19 106 PHE A O 1
ATOM 865 N N . SER A 1 107 ? 8.579 -9.668 8.241 1.00 89.19 107 SER A N 1
ATOM 866 C CA . SER A 1 107 ? 9.853 -10.387 8.373 1.00 89.19 107 SER A CA 1
ATOM 867 C C . SER A 1 107 ? 10.457 -10.836 7.035 1.00 89.19 107 SER A C 1
ATOM 869 O O . SER A 1 107 ? 11.672 -10.985 6.945 1.00 89.19 107 SER A O 1
ATOM 871 N N . GLU A 1 108 ? 9.654 -11.002 5.978 1.00 90.94 108 GLU A N 1
ATOM 872 C CA . GLU A 1 108 ? 10.071 -11.576 4.689 1.00 90.94 108 GLU A CA 1
ATOM 873 C C . GLU A 1 108 ? 9.726 -10.666 3.501 1.00 90.94 108 GLU A C 1
ATOM 875 O O . GLU A 1 108 ? 9.093 -11.064 2.525 1.00 90.94 108 GLU A O 1
ATOM 880 N N . GLN A 1 109 ? 10.200 -9.420 3.536 1.00 84.25 109 GLN A N 1
ATOM 881 C CA . GLN A 1 109 ? 9.819 -8.389 2.554 1.00 84.25 109 GLN A CA 1
ATOM 882 C C . GLN A 1 109 ? 10.206 -8.705 1.096 1.00 84.25 109 GLN A C 1
ATOM 884 O O . GLN A 1 109 ? 9.698 -8.066 0.174 1.00 84.25 109 GLN A O 1
ATOM 889 N N . LYS A 1 110 ? 11.101 -9.680 0.879 1.00 85.62 110 LYS A N 1
ATOM 890 C CA . LYS A 1 110 ? 11.493 -10.163 -0.454 1.00 85.62 110 LYS A CA 1
ATOM 891 C C . LYS A 1 110 ? 10.414 -11.038 -1.105 1.00 85.62 110 LYS A C 1
ATOM 893 O O . LYS A 1 110 ? 10.370 -11.101 -2.330 1.00 85.62 110 LYS A O 1
ATOM 898 N N . LYS A 1 111 ? 9.551 -11.693 -0.319 1.00 89.44 111 LYS A N 1
ATOM 899 C CA . LYS A 1 111 ? 8.452 -12.521 -0.829 1.00 89.44 111 LYS A CA 1
ATOM 900 C C . LYS A 1 111 ? 7.186 -11.682 -0.915 1.00 89.44 111 LYS A C 1
ATOM 902 O O . LYS A 1 111 ? 6.610 -11.300 0.102 1.00 89.44 111 LYS A O 1
ATOM 907 N N . LYS A 1 112 ? 6.773 -11.377 -2.143 1.00 91.00 112 LYS A N 1
ATOM 908 C CA . LYS A 1 112 ? 5.580 -10.580 -2.422 1.00 91.00 112 LYS A CA 1
ATOM 909 C C . LYS A 1 112 ? 4.473 -11.447 -2.998 1.00 91.00 112 LYS A C 1
ATOM 911 O O . LYS A 1 112 ? 4.727 -12.273 -3.868 1.00 91.00 112 LYS A O 1
ATOM 916 N N . ILE A 1 113 ? 3.253 -11.196 -2.550 1.00 93.06 113 ILE A N 1
ATOM 917 C CA . ILE A 1 113 ? 2.029 -11.817 -3.043 1.00 93.06 113 ILE A CA 1
ATOM 918 C C . ILE A 1 113 ? 1.169 -10.716 -3.658 1.00 93.06 113 ILE A C 1
ATOM 920 O O . ILE A 1 113 ? 0.859 -9.721 -3.005 1.00 93.06 113 ILE A O 1
ATOM 924 N N . GLY A 1 114 ? 0.809 -10.875 -4.928 1.00 93.19 114 GLY A N 1
ATOM 925 C CA . GLY A 1 114 ? -0.134 -9.988 -5.601 1.00 93.19 114 GLY A CA 1
ATOM 926 C C . GLY A 1 114 ? -1.567 -10.439 -5.342 1.00 93.19 114 GLY A C 1
ATOM 927 O O . GLY A 1 114 ? -1.930 -11.559 -5.685 1.00 93.19 114 GLY A O 1
ATOM 928 N N . VAL A 1 115 ? -2.384 -9.560 -4.774 1.00 94.69 115 VAL A N 1
ATOM 929 C CA . VAL A 1 115 ? -3.826 -9.752 -4.608 1.00 94.69 115 VAL A CA 1
ATOM 930 C C . VAL A 1 115 ? -4.541 -8.867 -5.619 1.00 94.69 115 VAL A C 1
ATOM 932 O O . VAL A 1 115 ? -4.370 -7.645 -5.631 1.00 94.69 115 VAL A O 1
ATOM 935 N N . TYR A 1 116 ? -5.335 -9.485 -6.488 1.00 94.25 116 TYR A N 1
ATOM 936 C CA . TYR A 1 116 ? -6.192 -8.764 -7.422 1.00 94.25 116 TYR A CA 1
ATOM 937 C C . TYR A 1 116 ? -7.434 -8.256 -6.685 1.00 94.25 116 TYR A C 1
ATOM 939 O O . TYR A 1 116 ? -8.137 -9.029 -6.038 1.00 94.25 116 TYR A O 1
ATOM 947 N N . LEU A 1 117 ? -7.679 -6.949 -6.769 1.00 96.00 117 LEU A N 1
ATOM 948 C CA . LEU A 1 117 ? -8.818 -6.255 -6.175 1.00 96.00 117 LEU A CA 1
ATOM 949 C C . LEU A 1 117 ? -9.745 -5.770 -7.298 1.00 96.00 117 LEU A C 1
ATOM 951 O O . LEU A 1 117 ? -9.512 -4.683 -7.841 1.00 96.00 117 LEU A O 1
ATOM 955 N N . PRO A 1 118 ? -10.785 -6.539 -7.661 1.00 95.06 118 PRO A N 1
ATOM 956 C CA . PRO A 1 118 ? -11.794 -6.098 -8.617 1.00 95.06 118 PRO A CA 1
ATOM 957 C C . PRO A 1 118 ? -12.507 -4.831 -8.137 1.00 95.06 118 PRO A C 1
ATOM 959 O O . PRO A 1 118 ? -12.649 -4.595 -6.931 1.00 95.06 118 PRO A O 1
ATOM 962 N N . ARG A 1 119 ? -13.030 -4.024 -9.059 1.00 95.50 119 ARG A N 1
ATOM 963 C CA . ARG A 1 119 ? -14.023 -3.000 -8.716 1.00 95.50 119 ARG A CA 1
ATOM 964 C C . ARG A 1 119 ? -15.253 -3.650 -8.073 1.00 95.50 119 ARG A C 1
ATOM 966 O O . ARG A 1 119 ? -15.598 -4.787 -8.377 1.00 95.50 119 ARG A O 1
ATOM 973 N N . CYS A 1 120 ? -15.909 -2.913 -7.184 1.00 95.75 120 CYS A N 1
ATOM 974 C CA . CYS A 1 120 ? -17.046 -3.383 -6.392 1.00 95.75 120 CYS A CA 1
ATOM 975 C C . CYS A 1 120 ? -16.715 -4.571 -5.467 1.00 95.75 120 CYS A C 1
ATOM 977 O O . CYS A 1 120 ? -17.607 -5.331 -5.103 1.00 95.75 120 CYS A O 1
ATOM 979 N N . SER A 1 121 ? -15.448 -4.720 -5.061 1.00 96.75 121 SER A N 1
ATOM 980 C CA . SER A 1 121 ? -15.021 -5.698 -4.053 1.00 96.75 121 SER A CA 1
ATOM 981 C C . SER A 1 121 ? -14.663 -5.034 -2.722 1.00 96.75 121 SER A C 1
ATOM 983 O O . SER A 1 121 ? -14.322 -3.847 -2.680 1.00 96.75 121 SER A O 1
ATOM 985 N N . ALA A 1 122 ? -14.710 -5.815 -1.641 1.00 96.88 122 ALA A N 1
ATOM 986 C CA . ALA A 1 122 ? -14.244 -5.429 -0.315 1.00 96.88 122 ALA A CA 1
ATOM 987 C C . ALA A 1 122 ? -13.054 -6.313 0.083 1.00 96.88 122 ALA A C 1
ATOM 989 O O . ALA A 1 122 ? -13.180 -7.532 0.166 1.00 96.88 122 ALA A O 1
ATOM 990 N N . LEU A 1 123 ? -11.901 -5.693 0.326 1.00 98.12 123 LEU A N 1
ATOM 991 C CA . LEU A 1 123 ? -10.749 -6.327 0.961 1.00 98.12 123 LEU A CA 1
ATOM 992 C C . LEU A 1 123 ? -10.914 -6.218 2.476 1.00 98.12 123 LEU A C 1
ATOM 994 O O . LEU A 1 123 ? -11.080 -5.109 2.980 1.00 98.12 123 LEU A O 1
ATOM 998 N N . VAL A 1 124 ? -10.820 -7.339 3.186 1.00 98.06 124 VAL A N 1
ATOM 999 C CA . VAL A 1 124 ? -10.934 -7.400 4.647 1.00 98.06 124 VAL A CA 1
ATOM 1000 C C . VAL A 1 124 ? -9.589 -7.829 5.218 1.00 98.06 124 VAL A C 1
ATOM 1002 O O . VAL A 1 124 ? -9.060 -8.869 4.830 1.00 98.06 124 VAL A O 1
ATOM 1005 N N . LEU A 1 125 ? -9.028 -7.014 6.108 1.00 98.19 125 LEU A N 1
ATOM 1006 C CA . LEU A 1 125 ? -7.794 -7.303 6.827 1.00 98.19 125 LEU A CA 1
ATOM 1007 C C . LEU A 1 125 ? -8.117 -7.467 8.310 1.00 98.19 125 LEU A C 1
ATOM 1009 O O . LEU A 1 125 ? -8.596 -6.530 8.949 1.00 98.19 125 LEU A O 1
ATOM 1013 N N . THR A 1 126 ? -7.826 -8.654 8.833 1.00 97.31 126 THR A N 1
ATOM 1014 C CA . THR A 1 126 ? -7.930 -9.026 10.250 1.00 97.31 126 THR A CA 1
ATOM 1015 C C . THR A 1 126 ? -6.753 -9.917 10.641 1.00 97.31 126 THR A C 1
ATOM 1017 O O . THR A 1 126 ? -6.091 -10.520 9.781 1.00 97.31 126 THR A O 1
ATOM 1020 N N . GLY A 1 127 ? -6.460 -9.982 11.938 1.00 96.88 127 GLY A N 1
ATOM 1021 C CA . GLY A 1 127 ? -5.403 -10.807 12.505 1.00 96.88 127 GLY A CA 1
ATOM 1022 C C . GLY A 1 127 ? -4.064 -10.606 11.796 1.00 96.88 127 GLY A C 1
ATOM 1023 O O . GLY A 1 127 ? -3.571 -9.487 11.639 1.00 96.88 127 GLY A O 1
ATOM 1024 N N . GLU A 1 128 ? -3.470 -11.706 11.338 1.00 97.44 128 GLU A N 1
ATOM 1025 C CA . GLU A 1 128 ? -2.142 -11.691 10.726 1.00 97.44 128 GLU A CA 1
ATOM 1026 C C . GLU A 1 128 ? -2.073 -10.749 9.519 1.00 97.44 128 GLU A C 1
ATOM 1028 O O . GLU A 1 128 ? -1.175 -9.912 9.445 1.00 97.44 128 GLU A O 1
ATOM 1033 N N . SER A 1 129 ? -3.055 -10.816 8.615 1.00 96.88 129 SER A N 1
ATOM 1034 C CA . SER A 1 129 ? -3.087 -9.998 7.393 1.00 96.88 129 SER A CA 1
ATOM 1035 C C . SER A 1 129 ? -3.095 -8.492 7.673 1.00 96.88 129 SER A C 1
ATOM 1037 O O . SER A 1 129 ? -2.578 -7.708 6.877 1.00 96.88 129 SER A O 1
ATOM 1039 N N . ARG A 1 130 ? -3.642 -8.087 8.824 1.00 96.88 130 ARG A N 1
ATOM 1040 C CA . ARG A 1 130 ? -3.666 -6.700 9.273 1.00 96.88 130 ARG A CA 1
ATOM 1041 C C . ARG A 1 130 ? -2.366 -6.286 9.960 1.00 96.88 130 ARG A C 1
ATOM 1043 O O . ARG A 1 130 ? -1.863 -5.194 9.700 1.00 96.88 130 ARG A O 1
ATOM 1050 N N . TYR A 1 131 ? -1.882 -7.107 10.885 1.00 96.81 131 TYR A N 1
ATOM 1051 C CA . TYR A 1 131 ? -0.825 -6.718 11.820 1.00 96.81 131 TYR A CA 1
ATOM 1052 C C . TYR A 1 131 ? 0.578 -7.127 11.370 1.00 96.81 131 TYR A C 1
ATOM 1054 O O . TYR A 1 131 ? 1.553 -6.495 11.759 1.00 96.81 131 TYR A O 1
ATOM 1062 N N . ALA A 1 132 ? 0.709 -8.185 10.572 1.00 96.31 132 ALA A N 1
ATOM 1063 C CA . ALA A 1 132 ? 2.001 -8.760 10.199 1.00 96.31 132 ALA A CA 1
ATOM 1064 C C . ALA A 1 132 ? 2.378 -8.514 8.738 1.00 96.31 132 ALA A C 1
ATOM 1066 O O . ALA A 1 132 ? 3.560 -8.573 8.391 1.00 96.31 132 ALA A O 1
ATOM 1067 N N . TRP A 1 133 ? 1.398 -8.244 7.876 1.00 97.50 133 TRP A N 1
ATOM 1068 C CA . TRP A 1 133 ? 1.622 -8.082 6.445 1.00 97.50 133 TRP A CA 1
ATOM 1069 C C . TRP A 1 133 ? 1.635 -6.610 6.052 1.00 97.50 133 TRP A C 1
ATOM 1071 O O . TRP A 1 133 ? 0.713 -5.843 6.328 1.00 97.50 133 TRP A O 1
ATOM 1081 N N . LYS A 1 134 ? 2.699 -6.213 5.354 1.00 97.38 134 LYS A N 1
ATOM 1082 C CA . LYS A 1 134 ? 2.733 -4.931 4.663 1.00 97.38 134 LYS A CA 1
ATOM 1083 C C . LYS A 1 134 ? 1.905 -5.030 3.397 1.00 97.38 134 LYS A C 1
ATOM 1085 O O . LYS A 1 134 ? 2.042 -6.003 2.662 1.00 97.38 134 LYS A O 1
ATOM 1090 N N . HIS A 1 135 ? 1.145 -3.988 3.095 1.00 97.75 135 HIS A N 1
ATOM 1091 C CA . HIS A 1 135 ? 0.362 -3.879 1.874 1.00 97.75 135 HIS A CA 1
ATOM 1092 C C . HIS A 1 135 ? 0.687 -2.581 1.125 1.00 97.75 135 HIS A C 1
ATOM 1094 O O . HIS A 1 135 ? 1.019 -1.550 1.720 1.00 97.75 135 HIS A O 1
ATOM 1100 N N . GLY A 1 136 ? 0.645 -2.624 -0.205 1.00 95.94 136 GLY A N 1
ATOM 1101 C CA . GLY A 1 136 ? 0.983 -1.486 -1.056 1.00 95.94 136 GLY A CA 1
ATOM 1102 C C . GLY A 1 136 ? 0.416 -1.603 -2.465 1.00 95.94 136 GLY A C 1
ATOM 1103 O O . GLY A 1 136 ? 0.083 -2.684 -2.933 1.00 95.94 136 GLY A O 1
ATOM 1104 N N . ILE A 1 137 ? 0.322 -0.479 -3.170 1.00 95.62 137 ILE A N 1
ATOM 1105 C CA . ILE A 1 137 ? -0.063 -0.448 -4.585 1.00 95.62 137 ILE A CA 1
ATOM 1106 C C . ILE A 1 137 ? 1.120 0.118 -5.358 1.00 95.62 137 ILE A C 1
ATOM 1108 O O . ILE A 1 137 ? 1.453 1.296 -5.215 1.00 95.62 137 ILE A O 1
ATOM 1112 N N . THR A 1 138 ? 1.749 -0.715 -6.182 1.00 93.25 138 THR A N 1
ATOM 1113 C CA . THR A 1 138 ? 2.885 -0.317 -7.021 1.00 93.25 138 THR A CA 1
ATOM 1114 C C . THR A 1 138 ? 2.470 0.750 -8.031 1.00 93.25 138 THR A C 1
ATOM 1116 O O . THR A 1 138 ? 1.369 0.704 -8.583 1.00 93.25 138 THR A O 1
ATOM 1119 N N . LYS A 1 139 ? 3.352 1.726 -8.272 1.00 92.69 139 LYS A N 1
ATOM 1120 C CA . LYS A 1 139 ? 3.159 2.798 -9.258 1.00 92.69 139 LYS A CA 1
ATOM 1121 C C . LYS A 1 139 ? 3.337 2.244 -10.671 1.00 92.69 139 LYS A C 1
ATOM 1123 O O . LYS A 1 139 ? 4.464 2.071 -11.125 1.00 92.69 139 LYS A O 1
ATOM 1128 N N . LYS A 1 140 ? 2.232 1.929 -11.342 1.00 90.88 140 LYS A N 1
ATOM 1129 C CA . LYS A 1 140 ? 2.206 1.401 -12.714 1.00 90.88 140 LYS A CA 1
ATOM 1130 C C . LYS A 1 140 ? 0.868 1.699 -13.388 1.00 90.88 140 LYS A C 1
ATOM 1132 O O . LYS A 1 140 ? -0.105 2.030 -12.709 1.00 90.88 140 LYS A O 1
ATOM 1137 N N . ASN A 1 141 ? 0.837 1.596 -14.714 1.00 91.81 141 ASN A N 1
ATOM 1138 C CA . ASN A 1 141 ? -0.354 1.843 -15.537 1.00 91.81 141 ASN A CA 1
ATOM 1139 C C . ASN A 1 141 ? -1.121 0.564 -15.897 1.00 91.81 141 ASN A C 1
ATOM 1141 O O . ASN A 1 141 ? -2.255 0.657 -16.352 1.00 91.81 141 ASN A O 1
ATOM 1145 N N . PHE A 1 142 ? -0.521 -0.610 -15.691 1.00 92.75 142 PHE A N 1
ATOM 1146 C CA . PHE A 1 142 ? -1.093 -1.900 -16.065 1.00 92.75 142 PHE A CA 1
ATOM 1147 C C . PHE A 1 142 ? -0.829 -2.950 -14.979 1.00 92.75 142 PHE A C 1
ATOM 1149 O O . PHE A 1 142 ? 0.185 -2.892 -14.277 1.00 92.75 142 PHE A O 1
ATOM 1156 N N . ASP A 1 143 ? -1.737 -3.908 -14.844 1.00 90.75 143 ASP A N 1
ATOM 1157 C CA . ASP A 1 143 ? -1.598 -5.106 -14.020 1.00 90.75 143 ASP A CA 1
ATOM 1158 C C . ASP A 1 143 ? -1.615 -6.348 -14.921 1.00 90.75 143 ASP A C 1
ATOM 1160 O O . ASP A 1 143 ? -2.465 -6.453 -15.797 1.00 90.75 143 ASP A O 1
ATOM 1164 N N . HIS A 1 144 ? -0.701 -7.293 -14.692 1.00 89.06 144 HIS A N 1
ATOM 1165 C CA . HIS A 1 144 ? -0.814 -8.640 -15.254 1.00 89.06 144 HIS A CA 1
ATOM 1166 C C . HIS A 1 144 ? -1.682 -9.469 -14.309 1.00 89.06 144 HIS A C 1
ATOM 1168 O O . HIS A 1 144 ? -1.334 -9.622 -13.136 1.00 89.06 144 HIS A O 1
ATOM 1174 N N . VAL A 1 145 ? -2.812 -9.965 -14.803 1.00 85.62 145 VAL A N 1
ATOM 1175 C CA . VAL A 1 145 ? -3.759 -10.776 -14.036 1.00 85.62 145 VAL A CA 1
ATOM 1176 C C . VAL A 1 145 ? -3.747 -12.183 -14.606 1.00 85.62 145 VAL A C 1
ATOM 1178 O O . VAL A 1 145 ? -3.955 -12.368 -15.800 1.00 85.62 145 VAL A O 1
ATOM 1181 N N . ILE A 1 146 ? -3.488 -13.167 -13.749 1.00 83.25 146 ILE A N 1
ATOM 1182 C CA . ILE A 1 146 ? -3.565 -14.577 -14.125 1.00 83.25 146 ILE A CA 1
ATOM 1183 C C . ILE A 1 146 ? -5.043 -14.962 -14.191 1.00 83.25 146 ILE A C 1
ATOM 1185 O O . ILE A 1 146 ? -5.769 -14.831 -13.202 1.00 83.25 146 ILE A O 1
ATOM 1189 N N . CYS A 1 147 ? -5.487 -15.429 -15.350 1.00 74.88 147 CYS A N 1
ATOM 1190 C CA . CYS A 1 147 ? -6.816 -15.982 -15.529 1.00 74.88 147 CYS A CA 1
ATOM 1191 C C . CYS A 1 147 ? -6.854 -17.371 -14.903 1.00 74.88 147 CYS A C 1
ATOM 1193 O O . CYS A 1 147 ? -5.973 -18.200 -15.134 1.00 74.88 147 CYS A O 1
ATOM 1195 N N . LYS A 1 148 ? -7.890 -17.645 -14.105 1.00 67.19 148 LYS A N 1
ATOM 1196 C CA . LYS A 1 148 ? -8.192 -19.039 -13.790 1.00 67.19 148 LYS A CA 1
ATOM 1197 C C . LYS A 1 148 ? -8.541 -19.735 -15.108 1.00 67.19 148 LYS A C 1
ATOM 1199 O O . LYS A 1 148 ? -9.248 -19.115 -15.909 1.00 67.19 148 LYS A O 1
ATOM 1204 N N . PRO A 1 149 ? -8.091 -20.982 -15.327 1.00 57.84 149 PRO A N 1
ATOM 1205 C CA . PRO A 1 149 ? -8.637 -21.781 -16.408 1.00 57.84 149 PRO A CA 1
ATOM 1206 C C . PRO A 1 149 ? -10.157 -21.748 -16.254 1.00 57.84 149 PRO A C 1
ATOM 1208 O O . PRO A 1 149 ? -10.669 -22.031 -15.168 1.00 57.84 149 PRO A O 1
ATOM 1211 N N . GLN A 1 150 ? -10.874 -21.320 -17.292 1.00 53.97 150 GLN A N 1
ATOM 1212 C CA . GLN A 1 150 ? -12.311 -21.566 -17.332 1.00 53.97 150 GLN A CA 1
ATOM 1213 C C . GLN A 1 150 ? -12.504 -23.086 -17.235 1.00 53.97 150 GLN A C 1
ATOM 1215 O O . GLN A 1 150 ? -11.616 -23.830 -17.657 1.00 53.97 150 GLN A O 1
ATOM 1220 N N . ASP A 1 151 ? -13.631 -23.550 -16.693 1.00 45.28 151 ASP A N 1
ATOM 1221 C CA . ASP A 1 151 ? -14.051 -24.960 -16.727 1.00 45.28 151 ASP A CA 1
ATOM 1222 C C . ASP A 1 151 ? -14.315 -25.415 -18.182 1.00 45.28 151 ASP A C 1
ATOM 1224 O O . ASP A 1 151 ? -15.389 -25.884 -18.549 1.00 45.28 151 ASP A O 1
ATOM 1228 N N . THR A 1 152 ? -13.347 -25.237 -19.076 1.00 46.94 152 THR A N 1
ATOM 1229 C CA . THR A 1 152 ? -13.308 -25.890 -20.365 1.00 46.94 152 THR A CA 1
ATOM 1230 C C . THR A 1 152 ? -12.843 -27.304 -20.093 1.00 46.94 152 THR A C 1
ATOM 1232 O O . THR A 1 152 ? -11.693 -27.535 -19.729 1.00 46.94 152 THR A O 1
ATOM 1235 N N . THR A 1 153 ? -13.748 -28.250 -20.300 1.00 46.09 153 THR A N 1
ATOM 1236 C CA . THR A 1 153 ? -13.582 -29.711 -20.300 1.00 46.09 153 THR A CA 1
ATOM 1237 C C . THR A 1 153 ? -12.546 -30.237 -21.310 1.00 46.09 153 THR A C 1
ATOM 1239 O O . THR A 1 153 ? -12.613 -31.386 -21.737 1.00 46.09 153 THR A O 1
ATOM 1242 N N . LYS A 1 154 ? -11.579 -29.415 -21.724 1.00 52.69 154 LYS A N 1
ATOM 1243 C CA . LYS A 1 154 ? -10.500 -29.773 -22.637 1.00 52.69 154 LYS A CA 1
ATOM 1244 C C . LYS A 1 154 ? -9.215 -29.887 -21.834 1.00 52.69 154 LYS A C 1
ATOM 1246 O O . LYS A 1 154 ? -8.821 -28.941 -21.158 1.00 52.69 154 LYS A O 1
ATOM 1251 N N . GLU A 1 155 ? -8.581 -31.051 -21.907 1.00 52.00 155 GLU A N 1
ATOM 1252 C CA . GLU A 1 155 ? -7.258 -31.296 -21.344 1.00 52.00 155 GLU A CA 1
ATOM 1253 C C . GLU A 1 155 ? -6.300 -30.179 -21.778 1.00 52.00 155 GLU A C 1
ATOM 1255 O O . GLU A 1 155 ? -5.946 -30.056 -22.950 1.00 52.00 155 GLU A O 1
ATOM 1260 N N . ALA A 1 156 ? -5.923 -29.314 -20.835 1.00 54.53 156 ALA A N 1
ATOM 1261 C CA . ALA A 1 156 ? -4.976 -28.245 -21.100 1.00 54.53 156 ALA A CA 1
ATOM 1262 C C . ALA A 1 156 ? -3.624 -28.863 -21.490 1.00 54.53 156 ALA A C 1
ATOM 1264 O O . ALA A 1 156 ? -3.056 -29.660 -20.731 1.00 54.53 156 ALA A O 1
ATOM 1265 N N . GLY A 1 157 ? -3.116 -28.496 -22.671 1.00 57.59 157 GLY A N 1
ATOM 1266 C CA . GLY A 1 157 ? -1.793 -28.900 -23.145 1.00 57.59 157 GLY A CA 1
ATOM 1267 C C . GLY A 1 157 ? -0.679 -28.508 -22.165 1.00 57.59 157 GLY A C 1
ATOM 1268 O O . GLY A 1 157 ? -0.858 -27.645 -21.303 1.00 57.59 157 GLY A O 1
ATOM 1269 N N . ILE A 1 158 ? 0.488 -29.147 -22.295 1.00 56.56 158 ILE A N 1
ATOM 1270 C CA . ILE A 1 158 ? 1.640 -28.977 -21.386 1.00 56.56 158 ILE A CA 1
ATOM 1271 C C . ILE A 1 158 ? 2.048 -27.496 -21.240 1.00 56.56 158 ILE A C 1
ATOM 1273 O O . ILE A 1 158 ? 2.393 -27.069 -20.139 1.00 56.56 158 ILE A O 1
ATOM 1277 N N . GLU A 1 159 ? 1.928 -26.691 -22.300 1.00 53.38 159 GLU A N 1
ATOM 1278 C CA . GLU A 1 159 ? 2.234 -25.252 -22.272 1.00 53.38 159 GLU A CA 1
ATOM 1279 C C . GLU A 1 159 ? 1.336 -24.450 -21.317 1.00 53.38 159 GLU A C 1
ATOM 1281 O O . GLU A 1 159 ? 1.851 -23.672 -20.518 1.00 53.38 159 GLU A O 1
ATOM 1286 N N . HIS A 1 160 ? 0.019 -24.687 -21.308 1.00 53.47 160 HIS A N 1
ATOM 1287 C CA . HIS A 1 160 ? -0.921 -23.987 -20.417 1.00 53.47 160 HIS A CA 1
ATOM 1288 C C . HIS A 1 160 ? -0.747 -24.365 -18.937 1.00 53.47 160 HIS A C 1
ATOM 1290 O O . HIS A 1 160 ? -1.142 -23.605 -18.053 1.00 53.47 160 HIS A O 1
ATOM 1296 N N . LYS A 1 161 ? -0.149 -25.532 -18.650 1.00 56.84 161 LYS A N 1
ATOM 1297 C CA . LYS A 1 161 ? 0.211 -25.936 -17.280 1.00 56.84 161 LYS A CA 1
ATOM 1298 C C . LYS A 1 161 ? 1.451 -25.201 -16.765 1.00 56.84 161 LYS A C 1
ATOM 1300 O O . LYS A 1 161 ? 1.559 -24.990 -15.561 1.00 56.84 161 LYS A O 1
ATOM 1305 N N . LEU A 1 162 ? 2.374 -24.828 -17.656 1.00 55.25 162 LEU A N 1
ATOM 1306 C CA . LEU A 1 162 ? 3.607 -24.110 -17.313 1.00 55.25 162 LEU A CA 1
ATOM 1307 C C . LEU A 1 162 ? 3.420 -22.587 -17.329 1.00 55.25 162 LEU A C 1
ATOM 1309 O O . LEU A 1 162 ? 3.982 -21.894 -16.481 1.00 55.25 162 LEU A O 1
ATOM 1313 N N . PHE A 1 163 ? 2.601 -22.073 -18.248 1.00 59.53 163 PHE A N 1
ATOM 1314 C CA . PHE A 1 163 ? 2.312 -20.650 -18.404 1.00 59.53 163 PHE A CA 1
ATOM 1315 C C . PHE A 1 163 ? 0.797 -20.433 -18.365 1.00 59.53 163 PHE A C 1
ATOM 1317 O O . PHE A 1 163 ? 0.121 -20.635 -19.377 1.00 59.53 163 PHE A O 1
ATOM 1324 N N . PRO A 1 164 ? 0.230 -20.051 -17.207 1.00 65.00 164 PRO A N 1
ATOM 1325 C CA . PRO A 1 164 ? -1.198 -19.809 -17.128 1.00 65.00 164 PRO A CA 1
ATOM 1326 C C . PRO A 1 164 ? -1.559 -18.611 -18.009 1.00 65.00 164 PRO A C 1
ATOM 1328 O O . PRO A 1 164 ? -0.765 -17.684 -18.181 1.00 65.00 164 PRO A O 1
ATOM 1331 N N . GLU A 1 165 ? -2.768 -18.621 -18.561 1.00 74.06 165 GLU A N 1
ATOM 1332 C CA . GLU A 1 165 ? -3.251 -17.512 -19.376 1.00 74.06 165 GLU A CA 1
ATOM 1333 C C . GLU A 1 165 ? -3.255 -16.222 -18.542 1.00 74.06 165 GLU A C 1
ATOM 1335 O O . GLU A 1 165 ? -3.707 -16.205 -17.394 1.00 74.06 165 GLU A O 1
ATOM 1340 N N . THR A 1 166 ? -2.705 -15.138 -19.095 1.00 80.06 166 THR A N 1
ATOM 1341 C CA . THR A 1 166 ? -2.657 -13.843 -18.409 1.00 80.06 166 THR A CA 1
ATOM 1342 C C . THR A 1 166 ? -3.272 -12.755 -19.266 1.00 80.06 166 THR A C 1
ATOM 1344 O O . THR A 1 166 ? -3.083 -12.721 -20.480 1.00 80.06 166 THR A O 1
ATOM 1347 N N . ILE A 1 167 ? -3.977 -11.834 -18.617 1.00 84.25 167 ILE A N 1
ATOM 1348 C CA . ILE A 1 167 ? -4.518 -10.633 -19.245 1.00 84.25 167 ILE A CA 1
ATOM 1349 C C . ILE A 1 167 ? -3.777 -9.420 -18.696 1.00 84.25 167 ILE A C 1
ATOM 1351 O O . ILE A 1 167 ? -3.533 -9.297 -17.492 1.00 84.25 167 ILE A O 1
ATOM 1355 N N . LEU A 1 168 ? -3.429 -8.502 -19.595 1.00 88.69 168 LEU A N 1
ATOM 1356 C CA . LEU A 1 168 ? -2.903 -7.196 -19.235 1.00 88.69 168 LEU A CA 1
ATOM 1357 C C . LEU A 1 168 ? -4.062 -6.214 -19.025 1.00 88.69 168 LEU A C 1
ATOM 1359 O O . LEU A 1 168 ? -4.659 -5.716 -19.976 1.00 88.69 168 LEU A O 1
ATOM 1363 N N . CYS A 1 169 ? -4.366 -5.905 -17.769 1.00 89.00 169 CYS A N 1
ATOM 1364 C CA . CYS A 1 169 ? -5.433 -4.985 -17.398 1.00 89.00 169 CYS A CA 1
ATOM 1365 C C . CYS A 1 169 ? -4.884 -3.561 -17.260 1.00 89.00 169 CYS A C 1
ATOM 1367 O O . CYS A 1 169 ? -4.048 -3.284 -16.394 1.00 89.00 169 CYS A O 1
ATOM 1369 N N . LYS A 1 170 ? -5.369 -2.629 -18.087 1.00 93.00 170 LYS A N 1
ATOM 1370 C CA . LYS A 1 170 ? -5.055 -1.201 -17.949 1.00 93.00 170 LYS A CA 1
ATOM 1371 C C . LYS A 1 170 ? -5.731 -0.639 -16.699 1.00 93.00 170 LYS A C 1
ATOM 1373 O O . LYS A 1 170 ? -6.925 -0.832 -16.496 1.00 93.00 170 LYS A O 1
ATOM 1378 N N . ARG A 1 171 ? -4.975 0.086 -15.873 1.00 94.25 171 ARG A N 1
ATOM 1379 C CA . ARG A 1 171 ? -5.532 0.816 -14.732 1.00 94.25 171 ARG A CA 1
ATOM 1380 C C . ARG A 1 171 ? -6.258 2.058 -15.213 1.00 94.25 171 ARG A C 1
ATOM 1382 O O . ARG A 1 171 ? -5.744 2.804 -16.046 1.00 94.25 171 ARG A O 1
ATOM 1389 N N . GLU A 1 172 ? -7.403 2.314 -14.604 1.00 96.56 172 GLU A N 1
ATOM 1390 C CA . GLU A 1 172 ? -8.155 3.552 -14.753 1.00 96.56 172 GLU A CA 1
ATOM 1391 C C . GLU A 1 172 ? -8.235 4.274 -13.402 1.00 96.56 172 GLU A C 1
ATOM 1393 O O . GLU A 1 172 ? -7.540 3.938 -12.438 1.00 96.56 172 GLU A O 1
ATOM 1398 N N . ARG A 1 173 ? -9.068 5.312 -13.321 1.00 96.56 173 ARG A N 1
ATOM 1399 C CA . ARG A 1 173 ? -9.307 6.028 -12.070 1.00 96.56 173 ARG A CA 1
ATOM 1400 C C . ARG A 1 173 ? -9.961 5.093 -11.045 1.00 96.56 173 ARG A C 1
ATOM 1402 O O . ARG A 1 173 ? -11.093 4.652 -11.234 1.00 96.56 173 ARG A O 1
ATOM 1409 N N . ARG A 1 174 ? -9.268 4.842 -9.932 1.00 96.94 174 ARG A N 1
ATOM 1410 C CA . ARG A 1 174 ? -9.740 4.008 -8.815 1.00 96.94 174 ARG A CA 1
ATOM 1411 C C . ARG A 1 174 ? -9.994 4.850 -7.576 1.00 96.94 174 ARG A C 1
ATOM 1413 O O . ARG A 1 174 ? -9.153 5.660 -7.191 1.00 96.94 174 ARG A O 1
ATOM 1420 N N . ILE A 1 175 ? -11.104 4.587 -6.896 1.00 97.50 175 ILE A N 1
ATOM 1421 C CA . ILE A 1 175 ? -11.385 5.118 -5.559 1.00 97.50 175 ILE A CA 1
ATOM 1422 C C . ILE A 1 175 ? -11.405 3.949 -4.577 1.00 97.50 175 ILE A C 1
ATOM 1424 O O . ILE A 1 175 ? -11.985 2.911 -4.878 1.00 97.50 175 ILE A O 1
ATOM 1428 N N . SER A 1 176 ? -10.786 4.103 -3.408 1.00 97.88 176 SER A N 1
ATOM 1429 C CA . SER A 1 176 ? -10.950 3.150 -2.307 1.00 97.88 176 SER A CA 1
ATOM 1430 C C . SER A 1 176 ? -11.497 3.809 -1.056 1.00 97.88 176 SER A C 1
ATOM 1432 O O . SER A 1 176 ? -10.961 4.836 -0.636 1.00 97.88 176 SER A O 1
ATOM 1434 N N . LEU A 1 177 ? -12.483 3.171 -0.432 1.00 98.06 177 LEU A N 1
ATOM 1435 C CA . LEU A 1 177 ? -13.070 3.564 0.847 1.00 98.06 177 LEU A CA 1
ATOM 1436 C C . LEU A 1 177 ? -12.532 2.634 1.933 1.00 98.06 177 LEU A C 1
ATOM 1438 O O . LEU A 1 177 ? -12.849 1.451 1.927 1.00 98.06 177 LEU A O 1
ATOM 1442 N N . THR A 1 178 ? -11.678 3.139 2.821 1.00 98.25 178 THR A N 1
ATOM 1443 C CA . THR A 1 178 ? -11.063 2.334 3.888 1.00 98.25 178 THR A CA 1
ATOM 1444 C C . THR A 1 178 ? -11.672 2.679 5.238 1.00 98.25 178 THR A C 1
ATOM 1446 O O . THR A 1 178 ? -11.429 3.767 5.767 1.00 98.25 178 THR A O 1
ATOM 1449 N N . PHE A 1 179 ? -12.467 1.753 5.762 1.00 98.00 179 PHE A N 1
ATOM 1450 C CA . PHE A 1 179 ? -13.168 1.836 7.035 1.00 98.00 179 PHE A CA 1
ATOM 1451 C C . PHE A 1 179 ? -12.322 1.210 8.132 1.00 98.00 179 PHE A C 1
ATOM 1453 O O . PHE A 1 179 ? -11.767 0.123 7.956 1.00 98.00 179 PHE A O 1
ATOM 1460 N N . ARG A 1 180 ? -12.216 1.920 9.253 1.00 96.75 180 ARG A N 1
ATOM 1461 C CA . ARG A 1 180 ? -11.463 1.491 10.428 1.00 96.75 180 ARG A CA 1
ATOM 1462 C C . ARG A 1 180 ? -12.189 1.929 11.686 1.00 96.75 180 ARG A C 1
ATOM 1464 O O . ARG A 1 180 ? -12.950 2.898 11.669 1.00 96.75 180 ARG A O 1
ATOM 1471 N N . ARG A 1 181 ? -11.869 1.259 12.783 1.00 94.25 181 ARG A N 1
ATOM 1472 C CA . ARG A 1 181 ? -12.212 1.714 14.123 1.00 94.25 181 ARG A CA 1
ATOM 1473 C C . ARG A 1 181 ? -10.964 2.222 14.829 1.00 94.25 181 ARG A C 1
ATOM 1475 O O . ARG A 1 181 ? -9.959 1.514 14.873 1.00 94.25 181 ARG A O 1
ATOM 1482 N N . VAL A 1 182 ? -11.007 3.445 15.339 1.00 92.00 182 VAL A N 1
ATOM 1483 C CA . VAL A 1 182 ? -9.906 4.068 16.066 1.00 92.00 182 VAL A CA 1
ATOM 1484 C C . VAL A 1 182 ? -9.731 3.374 17.402 1.00 92.00 182 VAL A C 1
ATOM 1486 O O . VAL A 1 182 ? -10.674 3.149 18.162 1.00 92.00 182 VAL A O 1
ATOM 1489 N N . ARG A 1 183 ? -8.482 3.046 17.706 1.00 89.81 183 ARG A N 1
ATOM 1490 C CA . ARG A 1 183 ? -8.119 2.471 18.986 1.00 89.81 183 ARG A CA 1
ATOM 1491 C C . ARG A 1 183 ? -7.977 3.596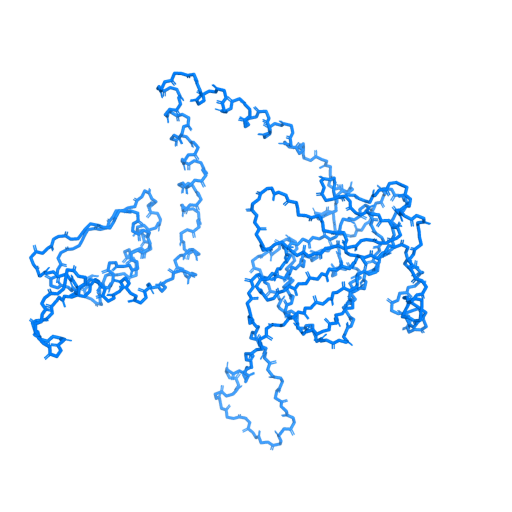 20.010 1.00 89.81 183 ARG A C 1
ATOM 1493 O O . ARG A 1 183 ? -7.067 4.413 19.931 1.00 89.81 183 ARG A O 1
ATOM 1500 N N . LYS A 1 184 ? -8.883 3.633 20.990 1.00 84.00 184 LYS A N 1
ATOM 1501 C CA . LYS A 1 184 ? -8.908 4.686 22.025 1.00 84.00 184 LYS A CA 1
ATOM 1502 C C . LYS A 1 184 ? -7.764 4.569 23.035 1.00 84.00 184 LYS A C 1
ATOM 1504 O O . LYS A 1 184 ? -7.252 5.575 23.510 1.00 84.00 184 LYS A O 1
ATOM 1509 N N . GLN A 1 185 ? -7.372 3.343 23.367 1.00 79.75 185 GLN A N 1
ATOM 1510 C CA . GLN A 1 185 ? -6.257 3.063 24.271 1.00 79.75 185 GLN A CA 1
ATOM 1511 C C . GLN A 1 185 ? -4.993 2.847 23.441 1.00 79.75 185 GLN A C 1
ATOM 1513 O O . GLN A 1 185 ? -4.989 2.005 22.548 1.00 79.75 185 GLN A O 1
ATOM 1518 N N . LYS A 1 186 ? -3.898 3.555 23.737 1.00 73.69 186 LYS A N 1
ATOM 1519 C CA . LYS A 1 186 ? -2.608 3.387 23.032 1.00 73.69 186 LYS A CA 1
ATOM 1520 C C . LYS A 1 186 ? -1.866 2.104 23.439 1.00 73.69 186 LYS A C 1
ATOM 15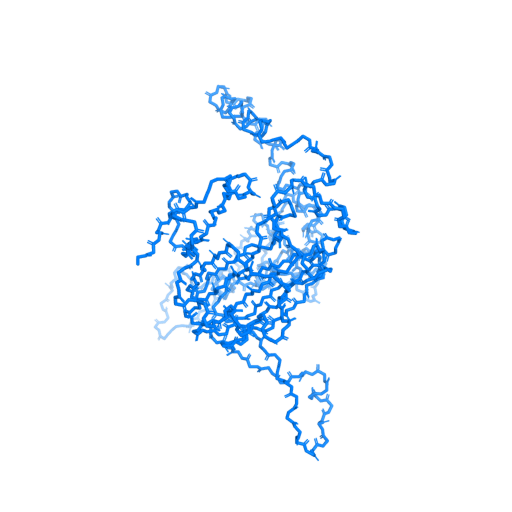22 O O . LYS A 1 186 ? -0.646 2.087 23.543 1.00 73.69 186 LYS A O 1
ATOM 1527 N N . GLU A 1 187 ? -2.610 1.032 23.663 1.00 86.12 187 GLU A N 1
ATOM 1528 C CA . GLU A 1 187 ? -2.121 -0.278 24.063 1.00 86.12 187 GLU A CA 1
ATOM 1529 C C . GLU A 1 187 ? -2.422 -1.288 22.956 1.00 86.12 187 GLU A C 1
ATOM 1531 O O . GLU A 1 187 ? -3.519 -1.324 22.391 1.00 86.12 187 GLU A O 1
ATOM 1536 N N . CYS A 1 188 ? -1.446 -2.128 22.628 1.00 87.00 188 CYS A N 1
ATOM 1537 C CA . CYS A 1 188 ? -1.634 -3.196 21.661 1.00 87.00 188 CYS A CA 1
ATOM 1538 C C . CYS A 1 188 ? -0.857 -4.436 22.088 1.00 87.00 188 CYS A C 1
ATOM 1540 O O . CYS A 1 188 ? 0.370 -4.433 22.082 1.00 87.00 188 CYS A O 1
ATOM 1542 N N . ASN A 1 189 ? -1.585 -5.516 22.365 1.00 90.56 189 ASN A N 1
ATOM 1543 C CA . ASN A 1 189 ? -1.045 -6.818 22.769 1.00 90.56 189 ASN A CA 1
ATOM 1544 C C . ASN A 1 189 ? -1.171 -7.855 21.639 1.00 90.56 189 ASN A C 1
ATOM 1546 O O . ASN A 1 189 ? -1.417 -9.030 21.885 1.00 90.56 189 ASN A O 1
ATOM 1550 N N . CYS A 1 190 ? -1.073 -7.415 20.378 1.00 92.69 190 CYS A N 1
ATOM 1551 C CA . CYS A 1 190 ? -1.119 -8.312 19.224 1.00 92.69 190 CYS A CA 1
ATOM 1552 C C . CYS A 1 190 ? 0.037 -9.328 19.238 1.00 92.69 190 CYS A C 1
ATOM 1554 O O . CYS A 1 190 ? 1.093 -9.055 19.807 1.00 92.69 190 CYS A O 1
ATOM 1556 N N . ALA A 1 191 ? -0.120 -10.442 18.521 1.00 95.44 191 ALA A N 1
ATOM 1557 C CA . ALA A 1 191 ? 0.885 -11.506 18.427 1.00 95.44 191 ALA A CA 1
ATOM 1558 C C . ALA A 1 191 ? 2.132 -11.142 17.587 1.00 95.44 191 ALA A C 1
ATOM 1560 O O . ALA A 1 191 ? 3.027 -11.967 17.417 1.00 95.44 191 ALA A O 1
ATOM 1561 N N . TRP A 1 192 ? 2.204 -9.919 17.051 1.00 95.19 192 TRP A N 1
ATOM 1562 C CA . TRP A 1 192 ? 3.250 -9.485 16.121 1.00 95.19 192 TRP A CA 1
ATOM 1563 C C . TRP A 1 192 ? 4.011 -8.274 16.674 1.00 95.19 192 TRP A C 1
ATOM 1565 O O . TRP A 1 192 ? 3.780 -7.149 16.226 1.00 95.19 192 TRP A O 1
ATOM 1575 N N . PRO A 1 193 ? 4.937 -8.475 17.632 1.00 91.06 193 PRO A N 1
ATOM 1576 C CA . PRO A 1 193 ? 5.686 -7.385 18.250 1.00 91.06 193 PRO A CA 1
ATOM 1577 C C . PRO A 1 193 ? 6.541 -6.620 17.241 1.00 91.06 193 PRO A C 1
ATOM 1579 O O . PRO A 1 193 ? 6.615 -5.408 17.329 1.00 91.06 193 PRO A O 1
ATOM 1582 N N . GLY A 1 194 ? 7.149 -7.291 16.255 1.00 89.81 194 GLY A N 1
ATOM 1583 C CA . GLY A 1 194 ? 8.058 -6.670 15.279 1.00 89.81 194 GLY A CA 1
ATOM 1584 C C . GLY A 1 194 ? 7.489 -5.458 14.514 1.00 89.81 194 GLY A C 1
ATOM 1585 O O . GLY A 1 194 ? 8.151 -4.421 14.477 1.00 89.81 194 GLY A O 1
ATOM 1586 N N . PRO A 1 195 ? 6.301 -5.558 13.890 1.00 91.12 195 PRO A N 1
ATOM 1587 C CA . PRO A 1 195 ? 5.636 -4.426 13.235 1.00 91.12 195 PRO A CA 1
ATOM 1588 C C . PRO A 1 195 ? 4.883 -3.484 14.191 1.00 91.12 195 PRO A C 1
ATOM 1590 O O . PRO A 1 195 ? 4.490 -2.395 13.774 1.00 91.12 195 PRO A O 1
ATOM 1593 N N . CYS A 1 196 ? 4.672 -3.876 15.450 1.00 92.00 196 CYS A N 1
ATOM 1594 C CA . CYS A 1 196 ? 3.810 -3.157 16.384 1.00 92.00 196 CYS A CA 1
ATOM 1595 C C . CYS A 1 196 ? 4.498 -1.930 16.990 1.00 92.00 196 CYS A C 1
ATOM 1597 O O . CYS A 1 196 ? 5.401 -2.050 17.815 1.00 92.00 196 CYS A O 1
ATOM 1599 N N . ASP A 1 197 ? 4.010 -0.733 16.667 1.00 87.81 197 ASP A N 1
ATOM 1600 C CA . ASP A 1 197 ? 4.566 0.531 17.161 1.00 87.81 197 ASP A CA 1
ATOM 1601 C C . ASP A 1 197 ? 4.422 0.746 18.680 1.00 87.81 197 ASP A C 1
ATOM 1603 O O . ASP A 1 197 ? 5.108 1.601 19.232 1.00 87.81 197 ASP A O 1
ATOM 1607 N N . VAL A 1 198 ? 3.570 -0.037 19.352 1.00 88.25 198 VAL A N 1
ATOM 1608 C CA . VAL A 1 198 ? 3.411 -0.026 20.818 1.00 88.25 198 VAL A CA 1
ATOM 1609 C C . VAL A 1 198 ? 4.392 -0.977 21.508 1.00 88.25 198 VAL A C 1
ATOM 1611 O O . VAL A 1 198 ? 4.958 -0.634 22.540 1.00 88.25 198 VAL A O 1
ATOM 1614 N N . GLN A 1 199 ? 4.578 -2.184 20.961 1.00 87.62 199 GLN A N 1
ATOM 1615 C CA . GLN A 1 199 ? 5.410 -3.224 21.583 1.00 87.62 199 GLN A CA 1
ATOM 1616 C C . GLN A 1 199 ? 6.890 -3.076 21.234 1.00 87.62 199 GLN A C 1
ATOM 1618 O O . GLN A 1 199 ? 7.755 -3.454 22.025 1.00 87.62 199 GLN A O 1
ATOM 1623 N N . VAL A 1 200 ? 7.206 -2.515 20.063 1.00 82.94 200 VAL A N 1
ATOM 1624 C CA . VAL A 1 200 ? 8.574 -2.103 19.761 1.00 82.94 200 VAL A CA 1
ATOM 1625 C C . VAL A 1 200 ? 8.891 -0.895 20.629 1.00 82.94 200 VAL A C 1
ATOM 1627 O O . VAL A 1 200 ? 8.397 0.204 20.380 1.00 82.94 200 VAL A O 1
ATOM 1630 N N . GLN A 1 201 ? 9.761 -1.079 21.627 1.00 56.59 201 GLN A N 1
ATOM 1631 C CA . GLN A 1 201 ? 10.357 0.058 22.322 1.00 56.59 201 GLN A CA 1
ATOM 1632 C C . GLN A 1 201 ? 10.963 1.003 21.284 1.00 56.59 201 GLN A C 1
ATOM 1634 O O . GLN A 1 201 ? 11.574 0.518 20.323 1.00 56.59 201 GLN A O 1
ATOM 1639 N N . PRO A 1 202 ? 10.822 2.329 21.439 1.00 50.03 202 PRO A N 1
ATOM 1640 C CA . PRO A 1 202 ? 11.390 3.271 20.497 1.00 50.03 202 PRO A CA 1
ATOM 1641 C C . PRO A 1 202 ? 12.902 3.040 20.435 1.00 50.03 202 PRO A C 1
ATOM 1643 O O . PRO A 1 202 ? 13.657 3.572 21.241 1.00 50.03 202 PRO A O 1
ATOM 1646 N N . LYS A 1 203 ? 13.375 2.288 19.429 1.00 44.56 203 LYS A N 1
ATOM 1647 C CA . LYS A 1 203 ? 14.717 2.495 18.893 1.00 44.56 203 LYS A CA 1
ATOM 1648 C C . LYS A 1 203 ? 14.696 3.958 18.536 1.00 44.56 203 LYS A C 1
ATOM 1650 O O . LYS A 1 203 ? 13.966 4.283 17.601 1.00 44.56 203 LYS A O 1
ATOM 1655 N N . HIS A 1 204 ? 15.350 4.800 19.344 1.00 41.03 204 HIS A N 1
ATOM 1656 C CA . HIS A 1 204 ? 15.381 6.250 19.196 1.00 41.03 204 HIS A CA 1
ATOM 1657 C C . HIS A 1 204 ? 15.208 6.579 17.725 1.00 41.03 204 HIS A C 1
ATOM 1659 O O . HIS A 1 204 ? 16.127 6.356 16.930 1.00 41.03 204 HIS A O 1
ATOM 1665 N N . LYS A 1 205 ? 13.994 6.990 17.327 1.00 39.28 205 LYS A N 1
ATOM 1666 C CA . LYS A 1 205 ? 13.797 7.467 15.970 1.00 39.28 205 LYS A CA 1
ATOM 1667 C C . LYS A 1 205 ? 14.729 8.658 15.932 1.00 39.28 205 LYS A C 1
ATOM 1669 O O . LYS A 1 205 ? 14.450 9.683 16.551 1.00 39.28 205 LYS A O 1
ATOM 1674 N N . LYS A 1 206 ? 15.860 8.500 15.246 1.00 39.84 206 LYS A N 1
ATOM 1675 C CA . LYS A 1 206 ? 16.804 9.554 14.891 1.00 39.84 206 LYS A CA 1
ATOM 1676 C C . LYS A 1 206 ? 16.104 10.559 13.960 1.00 39.84 206 LYS A C 1
ATOM 1678 O O . LYS A 1 206 ? 16.682 10.985 12.984 1.00 39.84 206 LYS A O 1
ATOM 1683 N N . ALA A 1 207 ? 14.848 10.929 14.203 1.00 43.16 207 ALA A N 1
ATOM 1684 C CA . ALA A 1 207 ? 14.189 12.032 13.528 1.00 43.16 207 ALA A CA 1
ATOM 1685 C C . ALA A 1 207 ? 14.843 13.351 13.966 1.00 43.16 207 ALA A C 1
ATOM 1687 O O . ALA A 1 207 ? 15.081 14.208 13.128 1.00 43.16 207 ALA A O 1
ATOM 1688 N N . GLY A 1 208 ? 15.246 13.459 15.242 1.00 40.34 208 GLY A N 1
ATOM 1689 C CA . GLY A 1 208 ? 16.103 14.545 15.726 1.00 40.34 208 GLY A CA 1
ATOM 1690 C C . GLY A 1 208 ? 17.527 14.438 15.184 1.00 40.34 208 GLY A C 1
ATOM 1691 O O . GLY A 1 208 ? 18.018 15.372 14.569 1.00 40.34 208 GLY A O 1
ATOM 1692 N N . ALA A 1 209 ? 18.167 13.270 15.312 1.00 46.44 209 ALA A N 1
ATOM 1693 C CA . ALA A 1 209 ? 19.554 13.116 14.878 1.00 46.44 209 ALA A CA 1
ATOM 1694 C C . ALA A 1 209 ? 19.728 13.170 13.355 1.00 46.44 209 ALA A C 1
ATOM 1696 O O . ALA A 1 209 ? 20.708 13.734 12.923 1.00 46.44 209 ALA A O 1
ATOM 1697 N N . ALA A 1 210 ? 18.812 12.664 12.524 1.00 45.53 210 ALA A N 1
ATOM 1698 C CA . ALA A 1 210 ? 18.917 12.798 11.069 1.00 45.53 210 ALA A CA 1
ATOM 1699 C C . ALA A 1 210 ? 18.697 14.246 10.627 1.00 45.53 210 ALA A C 1
ATOM 1701 O O . ALA A 1 210 ? 19.388 14.702 9.728 1.00 45.53 210 ALA A O 1
ATOM 1702 N N . LYS A 1 211 ? 17.786 14.986 11.273 1.00 50.72 211 LYS A N 1
ATOM 1703 C CA . LYS A 1 211 ? 17.552 16.404 10.976 1.00 50.72 211 LYS A CA 1
ATOM 1704 C C . LYS A 1 211 ? 18.717 17.277 11.446 1.00 50.72 211 LYS A C 1
ATOM 1706 O O . LYS A 1 211 ? 19.172 18.113 10.685 1.00 50.72 211 LYS A O 1
ATOM 1711 N N . GLN A 1 212 ? 19.278 16.979 12.616 1.00 53.22 212 GLN A N 1
ATOM 1712 C CA . GLN A 1 212 ? 20.477 17.627 13.145 1.00 53.22 212 GLN A CA 1
ATOM 1713 C C . GLN A 1 212 ? 21.746 17.224 12.386 1.00 53.22 212 GLN A C 1
ATOM 1715 O O . GLN A 1 212 ? 22.604 18.060 12.162 1.00 53.22 212 GLN A O 1
ATOM 1720 N N . ILE A 1 213 ? 21.854 15.975 11.922 1.00 57.44 213 ILE A N 1
ATOM 1721 C CA . ILE A 1 213 ? 22.889 15.536 10.979 1.00 57.44 213 ILE A CA 1
ATOM 1722 C C . ILE A 1 213 ? 22.703 16.286 9.665 1.00 57.44 213 ILE A C 1
ATOM 1724 O O . ILE A 1 213 ? 23.673 16.814 9.166 1.00 57.44 213 ILE A O 1
ATOM 1728 N N . THR A 1 214 ? 21.487 16.413 9.129 1.00 60.06 214 THR A N 1
ATOM 1729 C CA . THR A 1 214 ? 21.244 17.147 7.876 1.00 60.06 214 THR A CA 1
ATOM 1730 C C . THR A 1 214 ? 21.584 18.630 8.026 1.00 60.06 214 THR A C 1
ATOM 1732 O O . THR A 1 214 ? 22.259 19.174 7.167 1.00 60.06 214 THR A O 1
ATOM 1735 N N . GLU A 1 215 ? 21.186 19.277 9.122 1.00 61.22 215 GLU A N 1
ATOM 1736 C CA . GLU A 1 215 ? 21.521 20.678 9.413 1.00 61.22 215 GLU A CA 1
ATOM 1737 C C . GLU A 1 215 ? 23.031 20.861 9.649 1.00 61.22 215 GLU A C 1
ATOM 1739 O O . GLU A 1 215 ? 23.630 21.768 9.079 1.00 61.22 215 GLU A O 1
ATOM 1744 N N . ASN A 1 216 ? 23.682 19.955 10.387 1.00 61.31 216 ASN A N 1
ATOM 1745 C CA . ASN A 1 216 ? 25.134 19.971 10.584 1.00 61.31 216 ASN A CA 1
ATOM 1746 C C . ASN A 1 216 ? 25.900 19.680 9.283 1.00 61.31 216 ASN A C 1
ATOM 1748 O O . ASN A 1 216 ? 26.913 20.319 9.031 1.00 61.31 216 ASN A O 1
ATOM 1752 N N . LEU A 1 217 ? 25.427 18.753 8.444 1.00 62.72 217 LEU A N 1
ATOM 1753 C CA . LEU A 1 217 ? 25.994 18.451 7.126 1.00 62.72 217 LEU A CA 1
ATOM 1754 C C . LEU A 1 217 ? 25.851 19.660 6.200 1.00 62.72 217 LEU A C 1
ATOM 1756 O O . LEU A 1 217 ? 26.817 20.025 5.552 1.00 62.72 217 LEU A O 1
ATOM 1760 N N . VAL A 1 218 ? 24.685 20.312 6.167 1.00 65.19 218 VAL A N 1
ATOM 1761 C CA . VAL A 1 218 ? 24.463 21.537 5.380 1.00 65.19 218 VAL A CA 1
ATOM 1762 C C . VAL A 1 218 ? 25.391 22.660 5.845 1.00 65.19 218 VAL A C 1
ATOM 1764 O O . VAL A 1 218 ? 25.965 23.347 5.008 1.00 65.19 218 VAL A O 1
ATOM 1767 N N . ASN A 1 219 ? 25.603 22.812 7.153 1.00 64.00 219 ASN A N 1
ATOM 1768 C CA . ASN A 1 219 ? 26.545 23.798 7.684 1.00 64.00 219 ASN A CA 1
ATOM 1769 C C . ASN A 1 219 ? 28.008 23.454 7.337 1.00 64.00 219 ASN A C 1
ATOM 1771 O O . ASN A 1 219 ? 28.748 24.344 6.938 1.00 64.00 219 ASN A O 1
ATOM 1775 N N . ILE A 1 220 ? 28.411 22.176 7.396 1.00 62.25 220 ILE A N 1
ATOM 1776 C CA . ILE A 1 220 ? 29.762 21.725 7.001 1.00 62.25 220 ILE A CA 1
ATOM 1777 C C . ILE A 1 220 ? 29.992 21.880 5.491 1.00 62.25 220 ILE A C 1
ATOM 1779 O O . ILE A 1 220 ? 31.077 22.268 5.079 1.00 62.25 220 ILE A O 1
ATOM 1783 N N . LEU A 1 221 ? 28.988 21.600 4.657 1.00 60.88 221 LEU A N 1
ATOM 1784 C CA . LEU A 1 221 ? 29.089 21.768 3.203 1.00 60.88 221 LEU A CA 1
ATOM 1785 C C . LEU A 1 221 ? 29.225 23.248 2.798 1.00 60.88 221 LEU A C 1
ATOM 1787 O O . LEU A 1 221 ? 29.754 23.533 1.726 1.00 60.88 221 LEU A O 1
ATOM 1791 N N . ASN A 1 222 ? 28.766 24.173 3.651 1.00 64.25 222 ASN A N 1
ATOM 1792 C CA . ASN A 1 222 ? 28.846 25.618 3.436 1.00 64.25 222 ASN A CA 1
ATOM 1793 C C . ASN A 1 222 ? 30.142 26.258 3.983 1.00 64.25 222 ASN A C 1
ATOM 1795 O O . ASN A 1 222 ? 30.435 27.397 3.622 1.00 64.25 222 ASN A O 1
ATOM 1799 N N . GLU A 1 223 ? 30.932 25.560 4.811 1.00 59.75 223 GLU A N 1
ATOM 1800 C CA . GLU A 1 223 ? 32.189 26.066 5.385 1.00 59.75 223 GLU A CA 1
ATOM 1801 C C . GLU A 1 223 ? 33.404 25.209 4.957 1.00 59.75 223 GLU A C 1
ATOM 1803 O O . GLU A 1 223 ? 33.580 24.084 5.417 1.00 59.75 223 GLU A O 1
ATOM 1808 N N . ASN A 1 224 ? 34.290 25.801 4.138 1.00 61.69 224 ASN A N 1
ATOM 1809 C CA . ASN A 1 224 ? 35.585 25.284 3.640 1.00 61.69 224 ASN A CA 1
ATOM 1810 C C . ASN A 1 224 ? 35.546 24.046 2.707 1.00 61.69 224 ASN A C 1
ATOM 1812 O O . ASN A 1 224 ? 35.002 22.993 3.035 1.00 61.69 224 ASN A O 1
ATOM 1816 N N . SER A 1 225 ? 36.204 24.149 1.540 1.00 65.25 225 SER A N 1
ATOM 1817 C CA . SER A 1 225 ? 36.070 23.170 0.443 1.00 65.25 225 SER A CA 1
ATOM 1818 C C . SER A 1 225 ? 36.627 21.775 0.759 1.00 65.25 225 SER A C 1
ATOM 1820 O O . SER A 1 225 ? 35.992 20.787 0.410 1.00 65.25 225 SER A O 1
ATOM 1822 N N . GLU A 1 226 ? 37.746 21.658 1.480 1.00 65.44 226 GLU A N 1
ATOM 1823 C CA . GLU A 1 226 ? 38.378 20.350 1.743 1.00 65.44 226 GLU A CA 1
ATOM 1824 C C . GLU A 1 226 ? 37.563 19.459 2.698 1.00 65.44 226 GLU A C 1
ATOM 1826 O O . GLU A 1 226 ? 37.442 18.250 2.498 1.00 65.44 226 GLU A O 1
ATOM 1831 N N . ARG A 1 227 ? 36.944 20.044 3.733 1.00 64.06 227 ARG A N 1
ATOM 1832 C CA . ARG A 1 227 ? 36.144 19.285 4.714 1.00 64.06 227 ARG A CA 1
ATOM 1833 C C . ARG A 1 227 ? 34.800 18.836 4.134 1.00 64.06 227 ARG A C 1
ATOM 1835 O O . ARG A 1 227 ? 34.279 17.790 4.522 1.00 64.06 227 ARG A O 1
ATOM 1842 N N . SER A 1 228 ? 34.266 19.626 3.206 1.00 67.44 228 SER A N 1
ATOM 1843 C CA . SER A 1 228 ? 33.074 19.322 2.416 1.00 67.44 228 SER A CA 1
ATOM 1844 C C . SER A 1 228 ? 33.312 18.133 1.472 1.00 67.44 228 SER A C 1
ATOM 1846 O O . SER A 1 228 ? 32.495 17.211 1.426 1.00 67.44 228 SER A O 1
ATOM 1848 N N . GLU A 1 229 ? 34.471 18.078 0.805 1.00 74.88 229 GLU A N 1
ATOM 1849 C CA . GLU A 1 229 ? 34.850 16.964 -0.077 1.00 74.88 229 GLU A CA 1
ATOM 1850 C C . GLU A 1 229 ? 35.052 15.643 0.677 1.00 74.88 229 GLU A C 1
ATOM 1852 O O . GLU A 1 229 ? 34.483 14.622 0.284 1.00 74.88 229 GLU A O 1
ATOM 1857 N N . GLU A 1 230 ? 35.797 15.645 1.787 1.00 78.12 230 GLU A N 1
ATOM 1858 C CA . GLU A 1 230 ? 36.021 14.443 2.611 1.00 78.12 230 GLU A CA 1
ATOM 1859 C C . GLU A 1 230 ? 34.690 13.845 3.100 1.00 78.12 230 GLU A C 1
ATOM 1861 O O . GLU A 1 230 ? 34.451 12.634 3.049 1.00 78.12 230 GLU A O 1
ATOM 1866 N N . LEU A 1 231 ? 33.773 14.717 3.521 1.00 75.50 231 LEU A N 1
ATOM 1867 C CA . LEU A 1 231 ? 32.438 14.332 3.953 1.00 75.50 231 LEU A CA 1
ATOM 1868 C C . LEU A 1 231 ? 31.590 13.779 2.800 1.00 75.50 231 LEU A C 1
ATOM 1870 O O . LEU A 1 231 ? 30.913 12.763 2.977 1.00 75.50 231 LEU A O 1
ATOM 1874 N N . GLY A 1 232 ? 31.643 14.411 1.625 1.00 76.25 232 GLY A N 1
ATOM 1875 C CA . GLY A 1 232 ? 30.982 13.933 0.412 1.00 76.25 232 GLY A CA 1
ATOM 1876 C C . GLY A 1 232 ? 31.441 12.526 0.031 1.00 76.25 232 GLY A C 1
ATOM 1877 O O . GLY A 1 232 ? 30.606 11.638 -0.143 1.00 76.25 232 GLY A O 1
ATOM 1878 N N . ARG A 1 233 ? 32.759 12.285 0.022 1.00 78.88 233 ARG A N 1
ATOM 1879 C CA . ARG A 1 233 ? 33.345 10.963 -0.269 1.00 78.88 233 ARG A CA 1
ATOM 1880 C C . ARG A 1 233 ? 32.921 9.907 0.743 1.00 78.88 233 ARG A C 1
ATOM 1882 O O . ARG A 1 233 ? 32.655 8.765 0.369 1.00 78.88 233 ARG A O 1
ATOM 1889 N N . LYS A 1 234 ? 32.841 10.271 2.026 1.00 77.88 234 LYS A N 1
ATOM 1890 C CA . LYS A 1 234 ? 32.370 9.359 3.072 1.00 77.88 234 LYS A CA 1
ATOM 1891 C C . LYS A 1 234 ? 30.902 8.977 2.873 1.00 77.88 234 LYS A C 1
ATOM 1893 O O . LYS A 1 234 ? 30.574 7.795 2.918 1.00 77.88 234 LYS A O 1
ATOM 1898 N N . LEU A 1 235 ? 30.035 9.957 2.620 1.00 77.75 235 LEU A N 1
ATOM 1899 C CA . LEU A 1 235 ? 28.610 9.712 2.382 1.00 77.75 235 LEU A CA 1
ATOM 1900 C C . LEU A 1 235 ? 28.375 8.892 1.112 1.00 77.75 235 LEU A C 1
ATOM 1902 O O . LEU A 1 235 ? 27.553 7.978 1.117 1.00 77.75 235 LEU A O 1
ATOM 1906 N N . GLU A 1 236 ? 29.102 9.191 0.037 1.00 77.25 236 GLU A N 1
ATOM 1907 C CA . GLU A 1 236 ? 29.057 8.415 -1.200 1.00 77.25 236 GLU A CA 1
ATOM 1908 C C . GLU A 1 236 ? 29.482 6.962 -0.956 1.00 77.25 236 GLU A C 1
ATOM 1910 O O . GLU A 1 236 ? 28.790 6.036 -1.381 1.00 77.25 236 GLU A O 1
ATOM 1915 N N . ARG A 1 237 ? 30.555 6.735 -0.189 1.00 79.25 237 ARG A N 1
ATOM 1916 C CA . ARG A 1 237 ? 30.986 5.385 0.189 1.00 79.25 237 ARG A CA 1
ATOM 1917 C C . ARG A 1 237 ? 29.898 4.627 0.960 1.00 79.25 237 ARG A C 1
ATOM 1919 O O . ARG A 1 237 ? 29.539 3.525 0.560 1.00 79.25 237 ARG A O 1
ATOM 1926 N N . GLU A 1 238 ? 29.351 5.219 2.018 1.00 74.69 238 GLU A N 1
ATOM 1927 C CA . GLU A 1 238 ? 28.379 4.558 2.906 1.00 74.69 238 GLU A CA 1
ATOM 1928 C C . GLU A 1 238 ? 27.004 4.341 2.244 1.00 74.69 238 GLU A C 1
ATOM 1930 O O . GLU A 1 238 ? 26.316 3.358 2.518 1.00 74.69 238 GLU A O 1
ATOM 1935 N N . HIS A 1 239 ? 26.560 5.257 1.378 1.00 78.38 239 HIS A N 1
ATOM 1936 C CA . HIS A 1 239 ? 25.190 5.233 0.851 1.00 78.38 239 HIS A CA 1
ATOM 1937 C C . HIS A 1 239 ? 25.072 4.838 -0.619 1.00 78.38 239 HIS A C 1
ATOM 1939 O O . HIS A 1 239 ? 23.990 4.418 -1.036 1.00 78.38 239 HIS A O 1
ATOM 1945 N N . VAL A 1 240 ? 26.147 4.953 -1.398 1.00 78.75 240 VAL A N 1
ATOM 1946 C CA . VAL A 1 240 ? 26.173 4.561 -2.812 1.00 78.75 240 VAL A CA 1
ATOM 1947 C C . VAL A 1 240 ? 27.010 3.299 -2.980 1.00 78.75 240 VAL A C 1
ATOM 1949 O O . VAL A 1 240 ? 26.476 2.281 -3.418 1.00 78.75 240 VAL A O 1
ATOM 1952 N N . VAL A 1 241 ? 28.284 3.329 -2.578 1.00 79.69 241 VAL A N 1
ATOM 1953 C CA . VAL A 1 241 ? 29.210 2.207 -2.814 1.00 79.69 241 VAL A CA 1
ATOM 1954 C C . VAL A 1 241 ? 28.784 0.970 -2.025 1.00 79.69 241 VAL A C 1
ATOM 1956 O O . VAL A 1 241 ? 28.509 -0.063 -2.629 1.00 79.69 241 VAL A O 1
ATOM 1959 N N . GLU A 1 242 ? 28.625 1.067 -0.703 1.00 77.06 242 GLU A N 1
ATOM 1960 C CA . GLU A 1 242 ? 28.227 -0.077 0.139 1.00 77.06 242 GLU A CA 1
ATOM 1961 C C . GLU A 1 242 ? 26.861 -0.663 -0.250 1.00 77.06 242 GLU A C 1
ATOM 1963 O O . GLU A 1 242 ? 26.635 -1.879 -0.169 1.00 77.06 242 GLU A O 1
ATOM 1968 N N . PHE A 1 243 ? 25.945 0.188 -0.724 1.00 80.62 243 PHE A N 1
ATOM 1969 C CA . PHE A 1 243 ? 24.664 -0.264 -1.250 1.00 80.62 243 PHE A CA 1
ATOM 1970 C C . PHE A 1 243 ? 24.857 -1.162 -2.475 1.00 80.62 243 PHE A C 1
ATOM 1972 O O . PHE A 1 243 ? 24.289 -2.256 -2.515 1.00 80.62 243 PHE A O 1
ATOM 1979 N N . TYR A 1 244 ? 25.650 -0.729 -3.459 1.00 80.56 244 TYR A N 1
ATOM 1980 C CA . TYR A 1 244 ? 25.896 -1.516 -4.667 1.00 80.56 244 TYR A CA 1
ATOM 1981 C C . TYR A 1 244 ? 26.750 -2.753 -4.398 1.00 80.56 244 TYR A C 1
ATOM 1983 O O . TYR A 1 244 ? 26.410 -3.812 -4.923 1.00 80.56 244 TYR A O 1
ATOM 1991 N N . GLU A 1 245 ? 27.726 -2.683 -3.489 1.00 83.81 245 GLU A N 1
ATOM 1992 C CA . GLU A 1 245 ? 28.450 -3.866 -3.014 1.00 83.81 245 GLU A CA 1
ATOM 1993 C C . GLU A 1 245 ? 27.483 -4.933 -2.487 1.00 83.81 245 GLU A C 1
ATOM 1995 O O . GLU A 1 245 ? 27.595 -6.110 -2.819 1.00 83.81 245 GLU A O 1
ATOM 2000 N N . THR A 1 246 ? 26.452 -4.540 -1.743 1.00 81.00 246 THR A N 1
ATOM 2001 C CA . THR A 1 246 ? 25.489 -5.505 -1.192 1.00 81.00 246 THR A CA 1
ATOM 2002 C C . THR A 1 246 ? 24.416 -5.929 -2.206 1.00 81.00 246 THR A C 1
ATOM 2004 O O . THR A 1 246 ? 23.917 -7.058 -2.175 1.00 81.00 246 THR A O 1
ATOM 2007 N N . ALA A 1 247 ? 24.003 -5.026 -3.097 1.00 81.56 247 ALA A N 1
ATOM 2008 C CA . ALA A 1 247 ? 22.828 -5.201 -3.951 1.00 81.56 247 ALA A CA 1
ATOM 2009 C C . ALA A 1 247 ? 23.139 -5.618 -5.401 1.00 81.56 247 ALA A C 1
ATOM 2011 O O . ALA A 1 247 ? 22.190 -5.901 -6.141 1.00 81.56 247 ALA A O 1
ATOM 2012 N N . ALA A 1 248 ? 24.410 -5.683 -5.813 1.00 85.31 248 ALA A N 1
ATOM 2013 C CA . ALA A 1 248 ? 24.841 -5.909 -7.198 1.00 85.31 248 ALA A CA 1
ATOM 2014 C C . ALA A 1 248 ? 24.129 -7.082 -7.889 1.00 85.31 248 ALA A C 1
ATOM 2016 O O . ALA A 1 248 ? 23.538 -6.903 -8.953 1.00 85.31 248 ALA A O 1
ATOM 2017 N N . ALA A 1 249 ? 24.081 -8.261 -7.262 1.00 76.50 249 ALA A N 1
ATOM 2018 C CA . ALA A 1 249 ? 23.439 -9.441 -7.852 1.00 76.50 249 ALA A CA 1
ATOM 2019 C C . ALA A 1 249 ? 21.928 -9.243 -8.098 1.00 76.50 249 ALA A C 1
ATOM 2021 O O . ALA A 1 249 ? 21.371 -9.688 -9.102 1.00 76.50 249 ALA A O 1
ATOM 2022 N N . HIS A 1 250 ? 21.229 -8.548 -7.194 1.00 79.69 250 HIS A N 1
ATOM 2023 C CA . HIS A 1 250 ? 19.811 -8.227 -7.381 1.00 79.69 250 HIS A CA 1
ATOM 2024 C C . HIS A 1 250 ? 19.612 -7.138 -8.445 1.00 79.69 250 HIS A C 1
ATOM 2026 O O . HIS A 1 250 ? 18.702 -7.240 -9.274 1.00 79.69 250 HIS A O 1
ATOM 2032 N N . PHE A 1 251 ? 20.455 -6.103 -8.426 1.00 83.44 251 PHE A N 1
ATOM 2033 C CA . PHE A 1 251 ? 20.463 -5.048 -9.436 1.00 83.44 251 PHE A CA 1
ATOM 2034 C C . PHE A 1 251 ? 20.651 -5.643 -10.834 1.00 83.44 251 PHE A C 1
ATOM 2036 O O . PHE A 1 251 ? 19.863 -5.348 -11.731 1.00 83.44 251 PHE A O 1
ATOM 2043 N N . SER A 1 252 ? 21.615 -6.554 -10.980 1.00 85.44 252 SER A N 1
ATOM 2044 C CA . SER A 1 252 ? 21.941 -7.189 -12.252 1.00 85.44 252 SER A CA 1
ATOM 2045 C C . SER A 1 252 ? 20.756 -7.970 -12.830 1.00 85.44 252 SER A C 1
ATOM 2047 O O . SER A 1 252 ? 20.376 -7.755 -13.980 1.00 85.44 252 SER A O 1
ATOM 2049 N N . ARG A 1 253 ? 20.066 -8.777 -12.005 1.00 78.50 253 ARG A N 1
ATOM 2050 C CA . ARG A 1 253 ? 18.870 -9.535 -12.430 1.00 78.50 253 ARG A CA 1
ATOM 2051 C C . ARG A 1 253 ? 17.700 -8.646 -12.850 1.00 78.50 253 ARG A C 1
ATOM 2053 O O . ARG A 1 253 ? 17.003 -8.938 -13.820 1.00 78.50 253 ARG A O 1
ATOM 2060 N N . THR A 1 254 ? 17.460 -7.565 -12.112 1.00 77.81 254 THR A N 1
ATOM 2061 C CA . THR A 1 254 ? 16.262 -6.724 -12.295 1.00 77.81 254 THR A CA 1
ATOM 2062 C C . THR A 1 254 ? 16.432 -5.615 -13.334 1.00 77.81 254 THR A C 1
ATOM 2064 O O . THR A 1 254 ? 15.436 -5.044 -13.772 1.00 77.81 254 THR A O 1
ATOM 2067 N N . ARG A 1 255 ? 17.668 -5.306 -13.750 1.00 74.50 255 ARG A N 1
ATOM 2068 C CA . ARG A 1 255 ? 17.992 -4.231 -14.705 1.00 74.50 255 ARG A CA 1
ATOM 2069 C C . ARG A 1 255 ? 18.922 -4.696 -15.831 1.00 74.50 255 ARG A C 1
ATOM 2071 O O . ARG A 1 255 ? 19.835 -3.976 -16.225 1.00 74.50 255 ARG A O 1
ATOM 2078 N N . HIS A 1 256 ? 18.678 -5.892 -16.361 1.00 76.19 256 HIS A N 1
ATOM 2079 C CA . HIS A 1 256 ? 19.513 -6.501 -17.399 1.00 76.19 256 HIS A CA 1
ATOM 2080 C C . HIS A 1 256 ? 19.290 -5.919 -18.807 1.00 76.19 256 HIS A C 1
ATOM 2082 O O . HIS A 1 256 ? 20.214 -5.963 -19.616 1.00 76.19 256 HIS A O 1
ATOM 2088 N N . SER A 1 257 ? 18.107 -5.363 -19.106 1.00 82.38 257 SER A N 1
ATOM 2089 C CA . SER A 1 257 ? 17.765 -4.889 -20.455 1.00 82.38 257 SER A CA 1
ATOM 2090 C C . SER A 1 257 ? 18.401 -3.524 -20.782 1.00 82.38 257 SER A C 1
ATOM 2092 O O . SER A 1 257 ? 18.197 -2.542 -20.046 1.00 82.38 257 SER A O 1
ATOM 2094 N N . PRO A 1 258 ? 19.154 -3.429 -21.890 1.00 84.88 258 PRO A N 1
ATOM 2095 C CA . PRO A 1 258 ? 19.559 -2.157 -22.477 1.00 84.88 258 PRO A CA 1
ATOM 2096 C C . PRO A 1 258 ? 18.356 -1.356 -22.988 1.00 84.88 258 PRO A C 1
ATOM 2098 O O . PRO A 1 258 ? 17.289 -1.906 -23.265 1.00 84.88 258 PRO A O 1
ATOM 2101 N N . TRP A 1 259 ? 18.511 -0.040 -23.105 1.00 82.62 259 TRP A N 1
ATOM 2102 C CA . TRP A 1 259 ? 17.492 0.805 -23.727 1.00 82.62 259 TRP A CA 1
ATOM 2103 C C . TRP A 1 259 ? 17.623 0.753 -25.253 1.00 82.62 259 TRP A C 1
ATOM 2105 O O . TRP A 1 259 ? 18.734 0.963 -25.737 1.00 82.62 259 TRP A O 1
ATOM 2115 N N . PRO A 1 260 ? 16.527 0.567 -26.016 1.00 80.94 260 PRO A N 1
ATOM 2116 C CA . PRO A 1 260 ? 16.599 0.326 -27.461 1.00 80.94 260 PRO A CA 1
ATOM 2117 C C . PRO A 1 260 ? 17.383 1.383 -28.246 1.00 80.94 260 PRO A C 1
ATOM 2119 O O . PRO A 1 260 ? 18.207 1.038 -29.085 1.00 80.94 260 PRO A O 1
ATOM 2122 N N . ASN A 1 261 ? 17.186 2.666 -27.932 1.00 80.06 261 ASN A N 1
ATOM 2123 C CA . ASN A 1 261 ? 17.867 3.753 -28.640 1.00 80.06 261 ASN A CA 1
ATOM 2124 C C . ASN A 1 261 ? 19.365 3.821 -28.311 1.00 80.06 261 ASN A C 1
ATOM 2126 O O . ASN A 1 261 ? 20.158 4.146 -29.184 1.00 80.06 261 ASN A O 1
ATOM 2130 N N 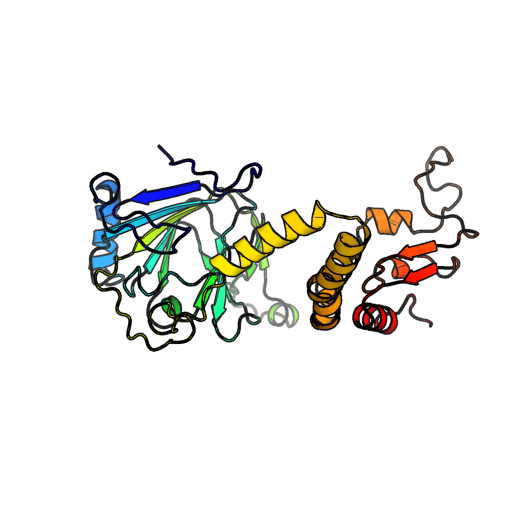. ILE A 1 262 ? 19.757 3.482 -27.077 1.00 83.31 262 ILE A N 1
ATOM 2131 C CA . ILE A 1 262 ? 21.175 3.422 -26.690 1.00 83.31 262 ILE A CA 1
ATOM 2132 C C . ILE A 1 262 ? 21.828 2.210 -27.355 1.00 83.31 262 ILE A C 1
ATOM 2134 O O . ILE A 1 262 ? 22.909 2.331 -27.912 1.00 83.31 262 ILE A O 1
ATOM 2138 N N . SER A 1 263 ? 21.155 1.058 -27.364 1.00 83.06 263 SER A N 1
ATOM 2139 C CA . SER A 1 263 ? 21.649 -0.126 -28.072 1.00 83.06 263 SER A CA 1
ATOM 2140 C C . SER A 1 263 ? 21.848 0.131 -29.558 1.00 83.06 263 SER A C 1
ATOM 2142 O O . SER A 1 263 ? 22.881 -0.254 -30.081 1.00 83.06 263 SER A O 1
ATOM 2144 N N . ARG A 1 264 ? 20.902 0.812 -30.219 1.00 79.06 264 ARG A N 1
ATOM 2145 C CA . ARG A 1 264 ? 21.035 1.213 -31.627 1.00 79.06 264 ARG A CA 1
ATOM 2146 C C . ARG A 1 264 ? 22.192 2.191 -31.838 1.00 79.06 264 ARG A C 1
ATOM 2148 O O . ARG A 1 264 ? 22.915 2.067 -32.810 1.00 79.06 264 ARG A O 1
ATOM 2155 N N . PHE A 1 265 ? 22.387 3.144 -30.934 1.00 83.38 265 PHE A N 1
ATOM 2156 C CA . PHE A 1 265 ? 23.527 4.055 -31.019 1.00 83.38 265 PHE A CA 1
ATOM 2157 C C . PHE A 1 265 ? 24.874 3.328 -30.869 1.00 83.38 265 PHE A C 1
ATOM 2159 O O . PHE A 1 265 ? 25.852 3.725 -31.483 1.00 83.38 265 PHE A O 1
ATOM 2166 N N . LEU A 1 266 ? 24.936 2.258 -30.076 1.00 84.56 266 LEU A N 1
ATOM 2167 C CA . LEU A 1 266 ? 26.168 1.499 -29.844 1.00 84.56 266 LEU A CA 1
ATOM 2168 C C . LEU A 1 266 ? 26.488 0.476 -30.946 1.00 84.56 266 LEU A C 1
ATOM 2170 O O . LEU A 1 266 ? 27.511 -0.195 -30.846 1.00 84.56 266 LEU A O 1
ATOM 2174 N N . THR A 1 267 ? 25.659 0.334 -31.987 1.00 79.00 267 THR A N 1
ATOM 2175 C CA . THR A 1 267 ? 25.996 -0.511 -33.144 1.00 79.00 267 THR A CA 1
ATOM 2176 C C . THR A 1 267 ? 26.916 0.215 -34.122 1.00 79.00 267 THR A C 1
ATOM 2178 O O . THR A 1 267 ? 26.839 1.434 -34.255 1.00 79.00 267 THR A O 1
ATOM 2181 N N . VAL A 1 268 ? 27.760 -0.538 -34.832 1.00 70.00 268 VAL A N 1
ATOM 2182 C CA . VAL A 1 268 ? 28.668 0.007 -35.854 1.00 70.00 268 VAL A CA 1
ATOM 2183 C C . VAL A 1 268 ? 27.873 0.647 -36.991 1.00 70.00 268 VAL A C 1
ATOM 2185 O O . VAL A 1 268 ? 26.913 0.044 -37.485 1.00 70.00 268 VAL A O 1
ATOM 2188 N N . ARG A 1 269 ? 28.285 1.848 -37.412 1.00 70.69 269 ARG A N 1
ATOM 2189 C CA . ARG A 1 269 ? 27.713 2.536 -38.576 1.00 70.69 269 ARG A CA 1
ATOM 2190 C C . ARG A 1 269 ? 27.954 1.707 -39.832 1.00 70.69 269 ARG A C 1
ATOM 2192 O O . ARG A 1 269 ? 29.090 1.323 -40.107 1.00 70.69 269 ARG A O 1
ATOM 2199 N N . LYS A 1 270 ? 26.916 1.471 -40.636 1.00 61.12 270 LYS A N 1
ATOM 2200 C CA . LYS A 1 270 ? 27.080 0.922 -41.988 1.00 61.12 270 LYS A CA 1
ATOM 2201 C C . LYS A 1 270 ? 26.809 2.010 -43.026 1.00 61.12 270 LYS A C 1
ATOM 2203 O O . LYS A 1 270 ? 25.807 2.714 -42.912 1.00 61.12 270 LYS A O 1
ATOM 2208 N N . PRO A 1 271 ? 27.658 2.149 -44.058 1.00 53.81 271 PRO A N 1
ATOM 2209 C CA . PRO A 1 271 ? 27.338 3.007 -45.193 1.00 53.81 271 PRO A CA 1
ATOM 2210 C C . PRO A 1 271 ? 26.044 2.521 -45.875 1.00 53.81 271 PRO A C 1
ATOM 2212 O O . PRO A 1 271 ? 25.977 1.359 -46.276 1.00 53.81 271 PRO A O 1
ATOM 2215 N N . GLY A 1 272 ? 25.041 3.395 -46.027 1.00 56.38 272 GLY A N 1
ATOM 2216 C CA . GLY A 1 272 ? 23.812 3.115 -46.790 1.00 56.38 272 GLY A CA 1
ATOM 2217 C C . GLY A 1 272 ? 22.550 2.726 -46.004 1.00 56.38 272 GLY A C 1
ATOM 2218 O O . GLY A 1 272 ? 21.573 2.324 -46.631 1.00 56.38 272 GLY A O 1
ATOM 2219 N N . ASP A 1 273 ? 22.518 2.854 -44.673 1.00 55.50 273 ASP A N 1
ATOM 2220 C CA . ASP A 1 273 ? 21.354 2.472 -43.841 1.00 55.50 273 ASP A CA 1
ATOM 2221 C C . ASP A 1 273 ? 20.147 3.448 -43.913 1.00 55.50 273 ASP A C 1
ATOM 2223 O O . ASP A 1 273 ? 19.133 3.261 -43.235 1.00 55.50 273 ASP A O 1
ATOM 2227 N N . ASN A 1 274 ? 20.213 4.480 -44.757 1.00 54.19 274 ASN A N 1
ATOM 2228 C CA . ASN A 1 274 ? 19.164 5.471 -44.987 1.00 54.19 274 ASN A CA 1
ATOM 2229 C C . ASN A 1 274 ? 19.015 5.796 -46.489 1.00 54.19 274 ASN A C 1
ATOM 2231 O O . ASN A 1 274 ? 19.998 5.870 -47.221 1.00 54.19 274 ASN A O 1
ATOM 2235 N N . GLU A 1 275 ? 17.768 5.995 -46.951 1.00 53.41 275 GLU A N 1
ATOM 2236 C CA . GLU A 1 275 ? 17.380 6.076 -48.381 1.00 53.41 275 GLU A CA 1
ATOM 2237 C C . GLU A 1 275 ? 18.127 7.153 -49.196 1.00 53.41 275 GLU A C 1
ATOM 2239 O O . GLU A 1 275 ? 18.172 7.067 -50.422 1.00 53.41 275 GLU A O 1
ATOM 2244 N N . ASN A 1 276 ? 18.766 8.120 -48.527 1.00 58.66 276 ASN A N 1
ATOM 2245 C CA . ASN A 1 276 ? 19.505 9.222 -49.149 1.00 58.66 276 ASN A CA 1
ATOM 2246 C C . ASN A 1 276 ? 21.030 9.164 -48.938 1.00 58.66 276 ASN A C 1
ATOM 2248 O O . ASN A 1 276 ? 21.728 10.065 -49.397 1.00 58.66 276 ASN A O 1
ATOM 2252 N N . ASN A 1 277 ? 21.559 8.135 -48.260 1.00 53.81 277 ASN A N 1
ATOM 2253 C CA . ASN A 1 277 ? 22.990 7.995 -47.946 1.00 53.81 277 ASN A CA 1
ATOM 2254 C C . ASN A 1 277 ? 23.586 9.227 -47.214 1.00 53.81 277 ASN A C 1
ATOM 2256 O O . ASN A 1 277 ? 24.775 9.529 -47.342 1.00 53.81 277 ASN A O 1
ATOM 2260 N N . GLU A 1 278 ? 22.748 9.969 -46.480 1.00 54.00 278 GLU A N 1
ATOM 2261 C CA . GLU A 1 278 ? 23.157 11.118 -45.673 1.00 54.00 278 GLU A CA 1
ATOM 2262 C C . GLU A 1 278 ? 23.691 10.625 -44.324 1.00 54.00 278 GLU A C 1
ATOM 2264 O O . GLU A 1 278 ? 22.977 10.007 -43.536 1.00 54.00 278 GLU A O 1
ATOM 2269 N N . PHE A 1 279 ? 24.963 10.896 -44.041 1.00 52.53 279 PHE A N 1
ATOM 2270 C CA . PHE A 1 279 ? 25.558 10.619 -42.736 1.00 52.53 279 PHE A CA 1
ATOM 2271 C C . PHE A 1 279 ? 24.951 11.563 -41.687 1.00 52.53 279 PHE A C 1
ATOM 2273 O O . PHE A 1 279 ? 25.137 12.778 -41.762 1.00 52.53 279 PHE A O 1
ATOM 2280 N N . HIS A 1 280 ? 24.237 11.018 -40.700 1.00 54.75 280 HIS A N 1
ATOM 2281 C CA . HIS A 1 280 ? 23.800 11.769 -39.524 1.00 54.75 280 HIS A CA 1
ATOM 2282 C C . HIS A 1 280 ? 24.687 11.424 -38.324 1.00 54.75 280 HIS A C 1
ATOM 2284 O O . HIS A 1 280 ? 24.948 10.252 -38.055 1.00 54.75 280 HIS A O 1
ATOM 2290 N N . ASP A 1 281 ? 25.077 12.436 -37.543 1.00 52.41 281 ASP A N 1
ATOM 2291 C CA . ASP A 1 281 ? 25.955 12.311 -36.362 1.00 52.41 281 ASP A CA 1
ATOM 2292 C C . ASP A 1 281 ? 25.436 11.341 -35.272 1.00 52.41 281 ASP A C 1
ATOM 2294 O O . ASP A 1 281 ? 26.151 11.019 -34.323 1.00 52.41 281 ASP A O 1
ATOM 2298 N N . TYR A 1 282 ? 24.195 10.862 -35.396 1.00 55.62 282 TYR A N 1
ATOM 2299 C CA . TYR A 1 282 ? 23.490 10.058 -34.397 1.00 55.62 282 TYR A CA 1
ATOM 2300 C C . TYR A 1 282 ? 23.320 8.569 -34.765 1.00 55.62 282 TYR A C 1
ATOM 2302 O O . TYR A 1 282 ? 22.764 7.822 -33.957 1.00 55.62 282 TYR A O 1
ATOM 2310 N N . ASP A 1 283 ? 23.795 8.115 -35.931 1.00 62.16 283 ASP A N 1
ATOM 2311 C CA . ASP A 1 283 ? 23.546 6.753 -36.442 1.00 62.16 283 ASP A CA 1
ATOM 2312 C C . ASP A 1 283 ? 24.722 5.782 -36.228 1.00 62.16 283 ASP A C 1
ATOM 2314 O O . ASP A 1 283 ? 25.289 5.255 -37.179 1.00 62.16 283 ASP A O 1
ATOM 2318 N N . GLY A 1 284 ? 25.071 5.504 -34.967 1.00 70.62 284 GLY A N 1
ATOM 2319 C CA . GLY A 1 284 ? 26.007 4.428 -34.598 1.00 70.62 284 GLY A CA 1
ATOM 2320 C C . GLY A 1 284 ? 27.422 4.895 -34.224 1.00 70.62 284 GLY A C 1
ATOM 2321 O O . GLY A 1 284 ? 27.677 6.100 -34.132 1.00 70.62 284 GLY A O 1
ATOM 2322 N N . ILE A 1 285 ? 28.343 3.942 -34.048 1.00 79.62 285 ILE A N 1
ATOM 2323 C CA . ILE A 1 285 ? 29.774 4.162 -33.747 1.00 79.62 285 ILE A CA 1
ATOM 2324 C C . ILE A 1 285 ? 30.678 3.748 -34.918 1.00 79.62 285 ILE A C 1
ATOM 2326 O O . ILE A 1 285 ? 30.343 2.819 -35.652 1.00 79.62 285 ILE A O 1
ATOM 2330 N N . ASP A 1 286 ? 31.817 4.417 -35.094 1.00 79.38 286 ASP A N 1
ATOM 2331 C CA . ASP A 1 286 ? 32.806 4.051 -36.119 1.00 79.38 286 ASP A CA 1
ATOM 2332 C C . ASP A 1 286 ? 33.751 2.949 -35.587 1.00 79.38 286 ASP A C 1
ATOM 2334 O O . ASP A 1 286 ? 33.981 2.845 -34.379 1.00 79.38 286 ASP A O 1
ATOM 2338 N N . GLU A 1 287 ? 34.273 2.086 -36.470 1.00 78.44 287 GLU A N 1
ATOM 2339 C CA . GLU A 1 287 ? 35.065 0.902 -36.073 1.00 78.44 287 GLU A CA 1
ATOM 2340 C C . GLU A 1 287 ? 36.398 1.247 -35.384 1.00 78.44 287 GLU A C 1
ATOM 2342 O O . GLU A 1 287 ? 36.931 0.442 -34.623 1.00 78.44 287 GLU A O 1
ATOM 2347 N N . ASP A 1 288 ? 36.928 2.444 -35.625 1.00 83.25 288 ASP A N 1
ATOM 2348 C CA . ASP A 1 288 ? 38.175 2.964 -35.063 1.00 83.25 288 ASP A CA 1
ATOM 2349 C C . ASP A 1 288 ? 37.986 3.726 -33.737 1.00 83.25 288 ASP A C 1
ATOM 2351 O O . ASP A 1 288 ? 38.951 4.246 -33.168 1.00 83.25 288 ASP A O 1
ATOM 2355 N N . MET A 1 289 ? 36.761 3.773 -33.201 1.00 85.25 289 MET A N 1
ATOM 2356 C CA . MET A 1 289 ? 36.472 4.411 -31.917 1.00 85.25 289 MET A CA 1
ATOM 2357 C C . MET A 1 289 ? 36.831 3.522 -30.719 1.00 85.25 289 MET A C 1
ATOM 2359 O O . MET A 1 289 ? 36.619 2.312 -30.710 1.00 85.25 289 MET A O 1
ATOM 2363 N N . LEU A 1 290 ? 37.307 4.155 -29.643 1.00 87.38 290 LEU A N 1
ATOM 2364 C CA . LEU A 1 290 ? 37.439 3.534 -28.324 1.00 87.38 290 LEU A CA 1
ATOM 2365 C C . LEU A 1 290 ? 36.261 3.961 -27.444 1.00 87.38 290 LEU A C 1
ATOM 2367 O O . LEU A 1 290 ? 36.071 5.153 -27.200 1.00 87.38 290 LEU A O 1
ATOM 2371 N N . ILE A 1 291 ? 35.497 3.000 -26.925 1.00 89.56 291 ILE A N 1
ATOM 2372 C CA . ILE A 1 291 ? 34.340 3.289 -26.067 1.00 89.56 291 ILE A CA 1
ATOM 2373 C C . ILE A 1 291 ? 34.720 3.177 -24.588 1.00 89.56 291 ILE A C 1
ATOM 2375 O O . ILE A 1 291 ? 35.238 2.155 -24.146 1.00 89.56 291 ILE A O 1
ATOM 2379 N N . GLY A 1 292 ? 34.419 4.213 -23.802 1.00 92.25 292 GLY A N 1
ATOM 2380 C CA . GLY A 1 292 ? 34.538 4.202 -22.342 1.00 92.25 292 GLY A CA 1
ATOM 2381 C C . GLY A 1 292 ? 33.170 4.260 -21.660 1.00 92.25 292 GLY A C 1
ATOM 2382 O O . GLY A 1 292 ? 32.464 5.254 -21.804 1.00 92.25 292 GLY A O 1
ATOM 2383 N N . ASP A 1 293 ? 32.808 3.231 -20.892 1.00 91.25 293 ASP A N 1
ATOM 2384 C CA . ASP A 1 293 ? 31.582 3.185 -20.079 1.00 91.25 293 ASP A CA 1
ATOM 2385 C C . ASP A 1 293 ? 31.936 3.411 -18.597 1.00 91.25 293 ASP A C 1
ATOM 2387 O O . ASP A 1 293 ? 32.438 2.513 -17.913 1.00 91.25 293 ASP A O 1
ATOM 2391 N N . ILE A 1 294 ? 31.750 4.641 -18.106 1.00 93.31 294 ILE A N 1
ATOM 2392 C CA . ILE A 1 294 ? 32.084 5.041 -16.730 1.00 93.31 294 ILE A CA 1
ATOM 2393 C C . ILE A 1 294 ? 30.842 4.922 -15.843 1.00 93.31 294 ILE A C 1
ATOM 2395 O O . ILE A 1 294 ? 29.844 5.606 -16.060 1.00 93.31 294 ILE A O 1
ATOM 2399 N N . GLY A 1 295 ? 30.922 4.071 -14.821 1.00 90.94 295 GLY A N 1
ATOM 2400 C CA . GLY A 1 295 ? 29.748 3.598 -14.089 1.00 90.94 295 GLY A CA 1
ATOM 2401 C C . GLY A 1 295 ? 28.991 2.523 -14.872 1.00 90.94 295 GLY A C 1
ATOM 2402 O O . GLY A 1 295 ? 27.759 2.552 -14.930 1.00 90.94 295 GLY A O 1
ATOM 2403 N N . CYS A 1 296 ? 29.724 1.595 -15.503 1.00 91.12 296 CYS A N 1
ATOM 2404 C CA . CYS A 1 296 ? 29.162 0.583 -16.404 1.00 91.12 296 CYS A CA 1
ATOM 2405 C C . CYS A 1 296 ? 28.197 -0.394 -15.708 1.00 91.12 296 CYS A C 1
ATOM 2407 O O . CYS A 1 296 ? 27.449 -1.135 -16.362 1.00 91.12 296 CYS A O 1
ATOM 2409 N N . GLY A 1 297 ? 28.191 -0.418 -14.373 1.00 91.75 297 GLY A N 1
ATOM 2410 C CA . GLY A 1 297 ? 27.370 -1.293 -13.562 1.00 91.75 297 GLY A CA 1
ATOM 2411 C C . GLY A 1 297 ? 27.594 -2.760 -13.911 1.00 91.75 297 GLY A C 1
ATOM 2412 O O . GLY A 1 297 ? 28.692 -3.287 -13.792 1.00 91.75 297 GLY A O 1
ATOM 2413 N N . ASN A 1 298 ? 26.535 -3.440 -14.350 1.00 90.88 298 ASN A N 1
ATOM 2414 C CA . ASN A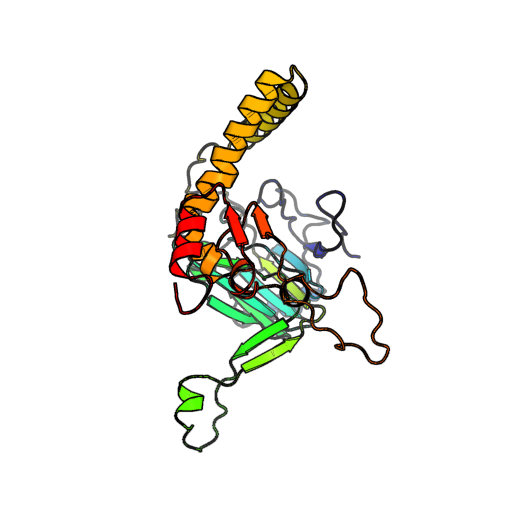 1 298 ? 26.600 -4.845 -14.764 1.00 90.88 298 ASN A CA 1
ATOM 2415 C C . ASN A 1 298 ? 26.980 -5.039 -16.249 1.00 90.88 298 ASN A C 1
ATOM 2417 O O . ASN A 1 298 ? 26.657 -6.083 -16.829 1.00 90.88 298 ASN A O 1
ATOM 2421 N N . GLY A 1 299 ? 27.556 -4.018 -16.889 1.00 90.88 299 GLY A N 1
ATOM 2422 C CA . GLY A 1 299 ? 28.073 -4.080 -18.258 1.00 90.88 299 GLY A CA 1
ATOM 2423 C C . GLY A 1 299 ? 27.012 -4.236 -19.343 1.00 90.88 299 GLY A C 1
ATOM 2424 O O . GLY A 1 299 ? 27.311 -4.693 -20.443 1.00 90.88 299 GLY A O 1
ATOM 2425 N N . LYS A 1 300 ? 25.746 -3.897 -19.068 1.00 89.56 300 LYS A N 1
ATOM 2426 C CA . LYS A 1 300 ? 24.657 -4.160 -20.023 1.00 89.56 300 LYS A CA 1
ATOM 2427 C C . LYS A 1 300 ? 24.813 -3.462 -21.373 1.00 89.56 300 LYS A C 1
ATOM 2429 O O . LYS A 1 300 ? 24.324 -3.989 -22.368 1.00 89.56 300 LYS A O 1
ATOM 2434 N N . TYR A 1 301 ? 25.461 -2.301 -21.402 1.00 89.38 301 TYR A N 1
ATOM 2435 C CA . TYR A 1 301 ? 25.700 -1.555 -22.635 1.00 89.38 301 TYR A CA 1
ATOM 2436 C C . TYR A 1 301 ? 26.966 -2.010 -23.351 1.00 89.38 301 TYR A C 1
ATOM 2438 O O . TYR A 1 301 ? 26.959 -2.040 -24.574 1.00 89.38 301 TYR A O 1
ATOM 2446 N N . LEU A 1 302 ? 27.982 -2.479 -22.620 1.00 89.69 302 LEU A N 1
ATOM 2447 C CA . LEU A 1 302 ? 29.172 -3.099 -23.214 1.00 89.69 302 LEU A CA 1
ATOM 2448 C C . LEU A 1 302 ? 28.801 -4.280 -24.120 1.00 89.69 302 LEU A C 1
ATOM 2450 O O . LEU A 1 302 ? 29.368 -4.434 -25.188 1.00 89.69 302 LEU A O 1
ATOM 2454 N N . ARG A 1 303 ? 27.761 -5.041 -23.754 1.00 85.12 303 ARG A N 1
ATOM 2455 C CA . ARG A 1 303 ? 27.204 -6.132 -24.580 1.00 85.12 303 ARG A CA 1
ATOM 2456 C C . ARG A 1 303 ? 26.544 -5.686 -25.889 1.00 85.12 303 ARG A C 1
ATOM 2458 O O . ARG A 1 303 ? 26.240 -6.521 -26.733 1.00 85.12 303 ARG A O 1
ATOM 2465 N N . CYS A 1 304 ? 26.222 -4.401 -26.022 1.00 85.56 304 CYS A N 1
ATOM 2466 C CA . CYS A 1 304 ? 25.629 -3.851 -27.243 1.00 85.56 304 CYS A CA 1
ATOM 2467 C C . CYS A 1 304 ? 26.695 -3.417 -28.255 1.00 85.56 304 CYS A C 1
ATOM 2469 O O . CYS A 1 304 ? 26.359 -3.213 -29.418 1.00 85.56 304 CYS A O 1
ATOM 2471 N N . ILE A 1 305 ? 27.941 -3.248 -27.807 1.00 86.44 305 ILE A N 1
ATOM 2472 C CA . ILE A 1 305 ? 29.051 -2.777 -28.630 1.00 86.44 305 ILE A CA 1
ATOM 2473 C C . ILE A 1 305 ? 29.555 -3.960 -29.458 1.00 86.44 305 ILE A C 1
ATOM 2475 O O . ILE A 1 305 ? 29.787 -5.017 -28.883 1.00 86.44 305 ILE A O 1
ATOM 2479 N N . PRO A 1 306 ? 29.699 -3.844 -30.785 1.00 83.88 306 PRO A N 1
ATOM 2480 C CA . PRO A 1 306 ? 30.232 -4.924 -31.606 1.00 83.88 306 PRO A CA 1
ATOM 2481 C C . PRO A 1 306 ? 31.642 -5.334 -31.191 1.00 83.88 306 PRO A C 1
ATOM 2483 O O . PRO A 1 306 ? 32.463 -4.488 -30.856 1.00 83.88 306 PRO A O 1
ATOM 2486 N N . SER A 1 307 ? 31.951 -6.626 -31.310 1.00 83.62 307 SER A N 1
ATOM 2487 C CA . SER A 1 307 ? 33.264 -7.183 -30.958 1.00 83.62 307 SER A CA 1
ATOM 2488 C C . SER A 1 307 ? 34.419 -6.646 -31.813 1.00 83.62 307 SER A C 1
ATOM 2490 O O . SER A 1 307 ? 35.578 -6.869 -31.481 1.00 83.62 307 SER A O 1
ATOM 2492 N N . SER A 1 308 ? 34.121 -5.974 -32.932 1.00 83.00 308 SER A N 1
ATOM 2493 C CA . SER A 1 308 ? 35.108 -5.257 -33.747 1.00 83.00 308 SER A CA 1
ATOM 2494 C C . SER A 1 308 ? 35.571 -3.941 -33.115 1.00 83.00 308 SER A C 1
ATOM 2496 O O . SER A 1 308 ? 36.607 -3.423 -33.518 1.00 83.00 308 SER A O 1
ATOM 2498 N N . VAL A 1 309 ? 34.839 -3.412 -32.129 1.00 85.88 309 VAL A N 1
ATOM 2499 C CA . VAL A 1 309 ? 35.119 -2.132 -31.473 1.00 85.88 309 VAL A CA 1
ATOM 2500 C C . VAL A 1 309 ? 35.652 -2.374 -30.066 1.00 85.88 309 VAL A C 1
ATOM 2502 O O . VAL A 1 309 ? 35.084 -3.138 -29.285 1.00 85.88 309 VAL A O 1
ATOM 2505 N N . THR A 1 310 ? 36.740 -1.693 -29.707 1.00 87.94 310 THR A N 1
ATOM 2506 C CA . THR A 1 310 ? 37.308 -1.815 -28.358 1.00 87.94 310 THR A CA 1
ATOM 2507 C C . THR A 1 310 ? 36.489 -0.998 -27.357 1.00 87.94 310 THR A C 1
ATOM 2509 O O . THR A 1 310 ? 36.261 0.197 -27.553 1.00 87.94 310 THR A O 1
ATOM 2512 N N . ALA A 1 311 ? 36.089 -1.624 -26.246 1.00 90.00 311 ALA A N 1
ATOM 2513 C CA . ALA A 1 311 ? 35.350 -0.972 -25.170 1.00 90.00 311 ALA A CA 1
ATOM 2514 C C . ALA A 1 311 ? 35.947 -1.266 -23.790 1.00 90.00 311 ALA A C 1
ATOM 2516 O O . ALA A 1 311 ? 36.348 -2.389 -23.491 1.00 90.00 311 ALA A O 1
ATOM 2517 N N . ILE A 1 312 ? 35.965 -0.253 -22.926 1.00 92.19 312 ILE A N 1
ATOM 2518 C CA . ILE A 1 312 ? 36.439 -0.337 -21.546 1.00 92.19 312 ILE A CA 1
ATOM 2519 C C . ILE A 1 312 ? 35.311 0.118 -20.623 1.00 92.19 312 ILE A C 1
ATOM 2521 O O . ILE A 1 312 ? 34.851 1.255 -20.695 1.00 92.19 312 ILE A O 1
ATOM 2525 N N . GLY A 1 313 ? 34.883 -0.768 -19.727 1.00 91.94 313 GLY A N 1
ATOM 2526 C CA . GLY A 1 313 ? 33.950 -0.443 -18.653 1.00 91.94 313 GLY A CA 1
ATOM 2527 C C . GLY A 1 313 ? 34.666 -0.240 -17.327 1.00 91.94 313 GLY A C 1
ATOM 2528 O O . GLY A 1 313 ? 35.534 -1.033 -16.966 1.00 91.94 313 GLY A O 1
ATOM 2529 N N . THR A 1 314 ? 34.272 0.783 -16.575 1.00 94.38 314 THR A N 1
ATOM 2530 C CA . THR A 1 314 ? 34.737 0.993 -15.200 1.00 94.38 314 THR A CA 1
ATOM 2531 C C . THR A 1 314 ? 33.550 1.236 -14.281 1.00 94.38 314 THR A C 1
ATOM 2533 O O . THR A 1 314 ? 32.567 1.858 -14.679 1.00 94.38 314 THR A O 1
ATOM 2536 N N . ASP A 1 315 ? 33.633 0.762 -13.044 1.00 93.50 315 ASP A N 1
ATOM 2537 C CA . ASP A 1 315 ? 32.647 1.045 -12.008 1.00 93.50 315 ASP A CA 1
ATOM 2538 C C . ASP A 1 315 ? 33.354 1.107 -10.653 1.00 93.50 315 ASP A C 1
ATOM 2540 O O . ASP A 1 315 ? 34.381 0.460 -10.443 1.00 93.50 315 ASP A O 1
ATOM 2544 N N . ILE A 1 316 ? 32.810 1.908 -9.741 1.00 90.00 316 ILE A N 1
ATOM 2545 C CA . ILE A 1 316 ? 33.331 2.025 -8.378 1.00 90.00 316 ILE A CA 1
ATOM 2546 C C . ILE A 1 316 ? 32.988 0.790 -7.537 1.00 90.00 316 ILE A C 1
ATOM 2548 O O . ILE A 1 316 ? 33.696 0.488 -6.577 1.00 90.00 316 ILE A O 1
ATOM 2552 N N . SER A 1 317 ? 31.909 0.080 -7.884 1.00 90.81 317 SER A N 1
ATOM 2553 C CA . SER A 1 317 ? 31.510 -1.144 -7.206 1.00 90.81 317 SER A CA 1
ATOM 2554 C C . SER A 1 317 ? 32.193 -2.360 -7.822 1.00 90.81 317 SER A C 1
ATOM 2556 O O . SER A 1 317 ? 31.933 -2.749 -8.964 1.00 90.81 317 SER A O 1
ATOM 2558 N N . ASN A 1 318 ? 33.004 -3.032 -7.011 1.00 91.69 318 ASN A N 1
ATOM 2559 C CA . ASN A 1 318 ? 33.658 -4.274 -7.386 1.00 91.69 318 ASN A CA 1
ATOM 2560 C C . ASN A 1 318 ? 32.630 -5.369 -7.692 1.00 91.69 318 ASN A C 1
ATOM 2562 O O . ASN A 1 318 ? 32.763 -6.087 -8.680 1.00 91.69 318 ASN A O 1
ATOM 2566 N N . ASN A 1 319 ? 31.562 -5.475 -6.898 1.00 92.69 319 ASN A N 1
ATOM 2567 C CA . ASN A 1 319 ? 30.552 -6.505 -7.131 1.00 92.69 319 ASN A CA 1
ATOM 2568 C C . ASN A 1 319 ? 29.736 -6.264 -8.409 1.00 92.69 319 ASN A C 1
ATOM 2570 O O . ASN A 1 319 ? 29.314 -7.234 -9.036 1.00 92.69 319 ASN A O 1
ATOM 2574 N N . LEU A 1 320 ? 29.543 -5.015 -8.847 1.00 91.06 320 LEU A N 1
ATOM 2575 C CA . LEU A 1 320 ? 28.964 -4.741 -10.168 1.00 91.06 320 LEU A CA 1
ATOM 2576 C C . LEU A 1 320 ? 29.911 -5.162 -11.301 1.00 91.06 320 LEU A C 1
ATOM 2578 O O . LEU A 1 320 ? 29.456 -5.817 -12.239 1.00 91.06 320 LEU A O 1
ATOM 2582 N N . LEU A 1 321 ? 31.217 -4.909 -11.171 1.00 92.12 321 LEU A N 1
ATOM 2583 C CA . LEU A 1 321 ? 32.217 -5.386 -12.135 1.00 92.12 321 LEU A CA 1
ATOM 2584 C C . LEU A 1 321 ? 32.291 -6.916 -12.203 1.00 92.12 321 LEU A C 1
ATOM 2586 O O . LEU A 1 321 ? 32.416 -7.472 -13.294 1.00 92.12 321 LEU A O 1
ATOM 2590 N N . VAL A 1 322 ? 32.149 -7.613 -11.071 1.00 92.19 322 VAL A N 1
ATOM 2591 C CA . VAL A 1 322 ? 32.028 -9.081 -11.048 1.00 92.19 322 VAL A CA 1
ATOM 2592 C C . VAL A 1 322 ? 30.801 -9.525 -11.844 1.00 92.19 322 VAL A C 1
ATOM 2594 O O . VAL A 1 322 ? 30.926 -10.383 -12.712 1.00 92.19 322 VAL A O 1
ATOM 2597 N N . GLN A 1 323 ? 29.638 -8.896 -11.629 1.00 91.19 323 GLN A N 1
ATOM 2598 C CA . GLN A 1 323 ? 28.433 -9.191 -12.416 1.00 91.19 323 GLN A CA 1
ATOM 2599 C C . GLN A 1 323 ? 28.623 -8.896 -13.909 1.00 91.19 323 GLN A C 1
ATOM 2601 O O . GLN A 1 323 ? 28.140 -9.651 -14.748 1.00 91.19 323 GLN A O 1
ATOM 2606 N N . SER A 1 324 ? 29.319 -7.809 -14.250 1.00 90.06 324 SER A N 1
ATOM 2607 C CA . SER A 1 324 ? 29.657 -7.476 -15.635 1.00 90.06 324 SER A CA 1
ATOM 2608 C C . SER A 1 324 ? 30.522 -8.557 -16.280 1.00 90.06 324 SER A C 1
ATOM 2610 O O . SER A 1 324 ? 30.267 -8.928 -17.421 1.00 90.06 324 SER A O 1
ATOM 2612 N N . ARG A 1 325 ? 31.523 -9.075 -15.557 1.00 87.62 325 ARG A N 1
ATOM 2613 C CA . ARG A 1 325 ? 32.414 -10.134 -16.043 1.00 87.62 325 ARG A CA 1
ATOM 2614 C C . ARG A 1 325 ? 31.683 -11.466 -16.200 1.00 87.62 325 ARG A C 1
ATOM 2616 O O . ARG A 1 325 ? 31.837 -12.111 -17.225 1.00 87.62 325 ARG A O 1
ATOM 2623 N N . GLU A 1 326 ? 30.868 -11.858 -15.221 1.00 86.56 326 GLU A N 1
ATOM 2624 C CA . GLU A 1 326 ? 30.086 -13.106 -15.263 1.00 86.56 326 GLU A CA 1
ATOM 2625 C C . GLU A 1 326 ? 29.088 -13.145 -16.424 1.00 86.56 326 GLU A C 1
ATOM 2627 O O . GLU A 1 326 ? 28.830 -14.206 -16.985 1.00 86.56 326 GLU A O 1
ATOM 2632 N N . LEU A 1 327 ? 28.506 -11.996 -16.777 1.00 80.25 327 LEU A N 1
ATOM 2633 C CA . LEU A 1 327 ? 27.559 -11.903 -17.887 1.00 80.25 327 LEU A CA 1
ATOM 2634 C C . LEU A 1 327 ? 28.233 -11.870 -19.266 1.00 80.25 327 LEU A C 1
ATOM 2636 O O . LEU A 1 327 ? 27.526 -12.026 -20.262 1.00 80.25 327 LEU A O 1
ATOM 2640 N N . GLY A 1 328 ? 29.550 -11.651 -19.319 1.00 70.06 328 GLY A N 1
ATOM 2641 C CA . GLY A 1 328 ? 30.317 -11.501 -20.553 1.00 70.06 328 GLY A CA 1
ATOM 2642 C C . GLY A 1 328 ? 29.955 -10.249 -21.363 1.00 70.06 328 GLY A C 1
ATOM 2643 O O . GLY A 1 328 ? 28.921 -9.602 -21.157 1.00 70.06 328 GLY A O 1
ATOM 2644 N N . THR A 1 329 ? 30.827 -9.896 -22.305 1.00 63.44 329 THR A N 1
ATOM 2645 C CA . THR A 1 329 ? 30.573 -8.883 -23.346 1.00 63.44 329 THR A CA 1
ATOM 2646 C C . THR A 1 329 ? 30.103 -9.543 -24.643 1.00 63.44 329 THR A C 1
ATOM 2648 O O . THR A 1 329 ? 29.177 -9.038 -25.275 1.00 63.44 329 THR A O 1
ATOM 2651 N N . HIS A 1 330 ? 30.635 -10.729 -24.963 1.00 59.56 330 HIS A N 1
ATOM 2652 C CA . HIS A 1 330 ? 30.258 -11.583 -26.092 1.00 59.56 330 HIS A CA 1
ATOM 2653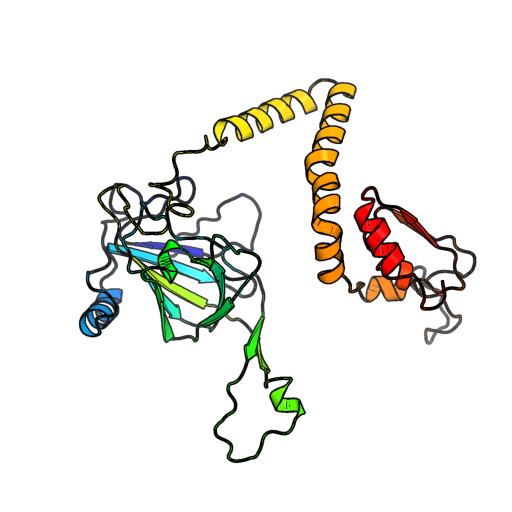 C C . HIS A 1 330 ? 30.321 -13.064 -25.683 1.00 59.56 330 HIS A C 1
ATOM 2655 O O . HIS A 1 330 ? 31.017 -13.412 -24.740 1.00 59.56 330 HIS A O 1
ATOM 2661 N N . ASN A 1 331 ? 29.625 -13.962 -26.393 1.00 45.12 331 ASN A N 1
ATOM 2662 C CA . ASN A 1 331 ? 29.631 -15.415 -26.111 1.00 45.12 331 ASN A CA 1
ATOM 2663 C C . ASN A 1 331 ? 31.006 -16.105 -26.308 1.00 45.12 331 ASN A C 1
ATOM 2665 O O . ASN A 1 331 ? 31.093 -17.329 -26.226 1.00 45.12 331 ASN A O 1
ATOM 2669 N N . HIS A 1 332 ? 32.060 -15.337 -26.576 1.00 39.94 332 HIS A N 1
ATOM 2670 C CA . HIS A 1 332 ? 33.432 -15.788 -26.747 1.00 39.94 332 HIS A CA 1
ATOM 2671 C C . HIS A 1 332 ? 34.373 -14.737 -26.150 1.00 39.94 332 HIS A C 1
ATOM 2673 O O . HIS A 1 332 ? 34.920 -13.940 -26.898 1.00 39.94 332 HIS A O 1
ATOM 2679 N N . ASP A 1 333 ? 34.477 -14.700 -24.823 1.00 36.56 333 ASP A N 1
ATOM 2680 C CA . ASP A 1 333 ? 35.650 -14.232 -24.068 1.00 36.56 333 ASP A CA 1
ATOM 2681 C C . ASP A 1 333 ? 35.575 -14.746 -22.623 1.00 36.56 333 ASP A C 1
ATOM 2683 O O . ASP A 1 333 ? 34.509 -14.566 -21.982 1.00 36.56 333 ASP A O 1
#

Organism: NCBI:txid1487602